Protein AF-A0A382UPN0-F1 (afdb_monomer)

Solvent-accessible surface area (backbone atoms only — not comparable to full-atom values): 11086 Å² total; per-residue (Å²): 132,81,81,80,66,84,75,51,24,25,65,75,36,57,70,68,53,29,52,51,23,53,53,45,24,55,50,50,52,52,50,46,53,52,50,27,52,54,48,32,56,50,48,56,70,36,94,56,27,68,63,51,27,52,54,44,63,39,84,70,35,41,60,53,53,52,51,48,50,54,51,45,48,54,52,18,50,55,28,20,65,40,89,86,39,72,68,43,14,53,49,12,52,51,52,37,38,57,51,47,32,60,69,45,36,40,58,52,41,42,44,65,78,72,46,59,85,62,49,61,62,51,53,52,50,52,50,50,52,50,54,49,52,42,48,50,47,35,71,72,66,65,54,82,36,69,80,45,54,64,57,52,54,53,50,50,54,51,52,52,51,52,53,51,48,28,67,77,73,69,52,83,68,62,69,66,48,52,54,53,50,52,53,50,50,50,51,50,50,40,29,51,58,18,40,46,39,62,65,31,45,57,82,46,32,77,53,94

pLDDT: mean 90.08, std 10.05, range [35.12, 97.88]

Foldseek 3Di:
DPPPPVQAALQRDPPVLVVLLVVLLVVLVVVLVVLLVVLLVPLLPDPCLVVLLCCCPPDCNVVVLVVLLVVLLVCLLCQLPDPPDPVSNVVSSVSNSNSVSSSCSNVVNCCCPPHDPCPVVVVVVVVCVLLVVLLVCCVVVVDQLLVCPVVLVVVVVVLVVVVVVCVVVVNDCPDVSVVVVVVSVSSVSNNVSSCSNHPHGSVSSSSD

Radius of gyration: 19.08 Å; Cα contacts (8 Å, |Δi|>4): 169; chains: 1; bounding box: 51×37×54 Å

Structure (mmCIF, N/CA/C/O backbone):
data_AF-A0A382UPN0-F1
#
_entry.id   AF-A0A382UPN0-F1
#
loop_
_atom_site.group_PDB
_atom_site.id
_atom_site.type_symbol
_atom_site.label_atom_id
_atom_site.label_alt_id
_atom_site.label_comp_id
_atom_site.label_asym_id
_atom_site.label_entity_id
_atom_site.label_seq_id
_atom_site.pdbx_PDB_ins_code
_atom_site.Cartn_x
_atom_site.Cartn_y
_atom_site.Cartn_z
_atom_site.occupancy
_atom_site.B_iso_or_equiv
_atom_site.auth_seq_id
_atom_site.auth_comp_id
_atom_site.auth_asym_id
_atom_site.auth_atom_id
_atom_site.pdbx_PDB_model_num
ATOM 1 N N . MET A 1 1 ? -25.983 -25.466 21.034 1.00 35.12 1 MET A N 1
ATOM 2 C CA . MET A 1 1 ? -26.386 -24.047 20.979 1.00 35.12 1 MET A CA 1
ATOM 3 C C . MET A 1 1 ? -25.133 -23.218 21.179 1.00 35.12 1 MET A C 1
ATOM 5 O O . MET A 1 1 ? -24.659 -23.136 22.300 1.00 35.12 1 MET A O 1
ATOM 9 N N . GLN A 1 2 ? -24.528 -22.721 20.099 1.00 36.72 2 GLN A N 1
ATOM 10 C CA . GLN A 1 2 ? -23.516 -21.672 20.216 1.00 36.72 2 GLN A CA 1
ATOM 11 C C . GLN A 1 2 ? -24.271 -20.398 20.586 1.00 36.72 2 GLN A C 1
ATOM 13 O O . GLN A 1 2 ? -25.186 -20.011 19.860 1.00 36.72 2 GLN A O 1
ATOM 18 N N . GLU A 1 3 ? -23.955 -19.806 21.735 1.00 38.69 3 GLU A N 1
ATOM 19 C CA . GLU A 1 3 ? -24.402 -18.454 22.049 1.00 38.69 3 GLU A CA 1
ATOM 20 C C . GLU A 1 3 ? -23.965 -17.542 20.901 1.00 38.69 3 GLU A C 1
ATOM 22 O O . GLU A 1 3 ? -22.776 -17.286 20.711 1.00 38.69 3 GLU A O 1
ATOM 27 N N . GLN A 1 4 ? -24.931 -17.058 20.120 1.00 42.97 4 GLN A N 1
ATOM 28 C CA . GLN A 1 4 ? -24.773 -15.813 19.384 1.00 42.97 4 GLN A CA 1
ATOM 29 C C . GLN A 1 4 ? -24.677 -14.709 20.437 1.00 42.97 4 GLN A C 1
ATOM 31 O O . GLN A 1 4 ? -25.659 -14.046 20.765 1.00 42.97 4 GLN A O 1
ATOM 36 N N . THR A 1 5 ? -23.488 -14.537 21.014 1.00 45.88 5 THR A N 1
ATOM 37 C CA . THR A 1 5 ? -23.128 -13.254 21.598 1.00 45.88 5 THR A CA 1
ATOM 38 C C . THR A 1 5 ? -23.290 -12.245 20.469 1.00 45.88 5 THR A C 1
ATOM 40 O O . THR A 1 5 ? -22.659 -12.377 19.422 1.00 45.88 5 THR A O 1
ATOM 43 N N . PHE A 1 6 ? -24.217 -11.297 20.627 1.00 50.31 6 PHE A N 1
ATOM 44 C CA . PHE A 1 6 ? -24.306 -10.128 19.758 1.00 50.31 6 PHE A CA 1
ATOM 45 C C . PHE A 1 6 ? -22.942 -9.436 19.823 1.00 50.31 6 PHE A C 1
ATOM 47 O O . PHE A 1 6 ? -22.629 -8.724 20.773 1.00 50.31 6 PHE A O 1
ATOM 54 N N . SER A 1 7 ? -22.079 -9.770 18.870 1.00 57.94 7 SER A N 1
ATOM 55 C CA . SER A 1 7 ? -20.687 -9.367 18.864 1.00 57.94 7 SER A CA 1
ATOM 56 C C . SER A 1 7 ? -20.655 -7.948 18.306 1.00 57.94 7 SER A C 1
ATOM 58 O O . SER A 1 7 ? -20.802 -7.756 17.098 1.00 57.94 7 SER A O 1
ATOM 60 N N . LEU A 1 8 ? -20.587 -6.958 19.195 1.00 71.50 8 LEU A N 1
ATOM 61 C CA . LEU A 1 8 ? -20.626 -5.542 18.833 1.00 71.50 8 LEU A CA 1
ATOM 62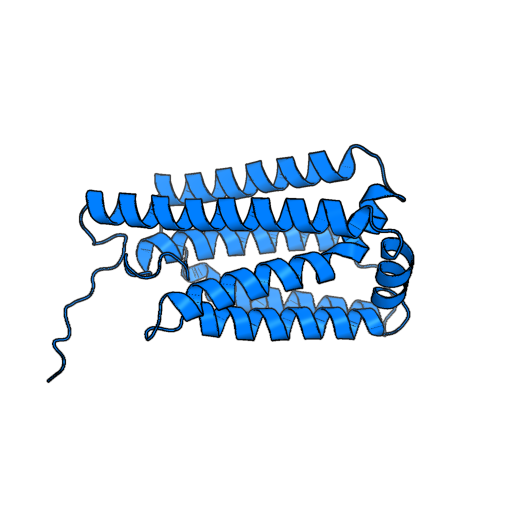 C C . LEU A 1 8 ? -19.445 -5.196 17.915 1.00 71.50 8 LEU A C 1
ATOM 64 O O . LEU A 1 8 ? -18.327 -5.680 18.106 1.00 71.50 8 LEU A O 1
ATOM 68 N N . SER A 1 9 ? -19.690 -4.348 16.915 1.00 82.25 9 SER A N 1
ATOM 69 C CA . SER A 1 9 ? -18.616 -3.774 16.100 1.00 82.25 9 SER A CA 1
ATOM 70 C C . SER A 1 9 ? -17.655 -2.961 16.980 1.00 82.25 9 SER A C 1
ATOM 72 O O . SER A 1 9 ? -17.987 -2.580 18.109 1.00 82.25 9 SER A O 1
ATOM 74 N N . ALA A 1 10 ? -16.460 -2.643 16.483 1.00 78.81 10 ALA A N 1
ATOM 75 C CA . ALA A 1 10 ? -15.532 -1.768 17.190 1.00 78.81 10 ALA A CA 1
ATOM 76 C C . ALA A 1 10 ? -16.164 -0.396 17.495 1.00 78.81 10 ALA A C 1
ATOM 78 O O . ALA A 1 10 ? -15.900 0.163 18.561 1.00 78.81 10 ALA A O 1
ATOM 79 N N . ALA A 1 11 ? -17.024 0.127 16.615 1.00 80.19 11 ALA A N 1
ATOM 80 C CA . ALA A 1 11 ? -17.762 1.371 16.823 1.00 80.19 11 ALA A CA 1
ATOM 81 C C . ALA A 1 11 ? -18.742 1.283 18.002 1.00 80.19 11 ALA A C 1
ATOM 83 O O . ALA A 1 11 ? -18.791 2.229 18.798 1.00 80.19 11 ALA A O 1
ATOM 84 N N . ASP A 1 12 ? -19.441 0.152 18.134 1.00 83.12 12 ASP A N 1
ATOM 85 C CA . ASP A 1 12 ? -20.476 -0.093 19.149 1.00 83.12 12 ASP A CA 1
ATOM 86 C C . ASP A 1 12 ? -19.921 -0.653 20.473 1.00 83.12 12 ASP A C 1
ATOM 88 O O . ASP A 1 12 ? -20.640 -0.762 21.467 1.00 83.12 12 ASP A O 1
ATOM 92 N N . SER A 1 13 ? -18.634 -1.002 20.503 1.00 84.62 13 SER A N 1
ATOM 93 C CA . SER A 1 13 ? -17.942 -1.520 21.687 1.00 84.62 13 SER A CA 1
ATOM 94 C C . SER A 1 13 ? -17.579 -0.410 22.693 1.00 84.62 13 SER A C 1
ATOM 96 O O . SER A 1 13 ? -17.431 0.760 22.315 1.00 84.62 13 SER A O 1
ATOM 98 N N . PRO A 1 14 ? -17.360 -0.743 23.985 1.00 88.88 14 PRO A N 1
ATOM 99 C CA . PRO A 1 14 ? -16.899 0.216 24.988 1.00 88.88 14 PRO A CA 1
ATOM 100 C C . PRO A 1 14 ? -15.639 0.971 24.546 1.00 88.88 14 PRO A C 1
ATOM 102 O O . PRO A 1 14 ? -14.743 0.412 23.911 1.00 88.88 14 PRO A O 1
ATOM 105 N N . ALA A 1 15 ? -15.522 2.244 24.935 1.00 87.31 15 ALA A N 1
ATOM 106 C CA . ALA A 1 15 ? -14.440 3.119 24.472 1.00 87.31 15 ALA A CA 1
ATOM 107 C C . ALA A 1 15 ? -13.030 2.552 24.732 1.00 87.31 15 ALA A C 1
ATOM 109 O O . ALA A 1 15 ? -12.141 2.726 23.899 1.00 87.31 15 ALA A O 1
ATOM 110 N N . ALA A 1 16 ? -12.837 1.853 25.856 1.00 88.12 16 ALA A N 1
ATOM 111 C CA . ALA A 1 16 ? -11.574 1.201 26.194 1.00 88.12 16 ALA A CA 1
ATOM 112 C C . ALA A 1 16 ? -11.236 0.041 25.239 1.00 88.12 16 ALA A C 1
ATOM 114 O O . ALA A 1 16 ? -10.096 -0.065 24.786 1.00 88.12 16 ALA A O 1
ATOM 115 N N . GLU A 1 17 ? -12.220 -0.790 24.883 1.00 87.38 17 GLU A N 1
ATOM 116 C CA . GLU A 1 17 ? -12.042 -1.909 23.949 1.00 87.38 17 GLU A CA 1
ATOM 117 C C . GLU A 1 17 ? -11.768 -1.413 22.530 1.00 87.38 17 GLU A C 1
ATOM 119 O O . GLU A 1 17 ? -10.824 -1.874 21.888 1.00 87.38 17 GLU A O 1
ATOM 124 N N . ARG A 1 18 ? -12.514 -0.398 22.077 1.00 86.38 18 ARG A N 1
ATOM 125 C CA . ARG A 1 18 ? -12.279 0.257 20.785 1.00 86.38 18 ARG A CA 1
ATOM 126 C C . ARG A 1 18 ? -10.874 0.856 20.699 1.00 86.38 18 ARG A C 1
ATOM 128 O O . ARG A 1 18 ? -10.177 0.651 19.709 1.00 86.38 18 ARG A O 1
ATOM 135 N N . ALA A 1 19 ? -10.434 1.575 21.733 1.00 88.06 19 ALA A N 1
ATOM 136 C CA . ALA A 1 19 ? -9.094 2.159 21.768 1.00 88.06 19 ALA A CA 1
ATOM 137 C C . ALA A 1 19 ? -7.995 1.083 21.757 1.00 88.06 19 ALA A C 1
ATOM 139 O O . ALA A 1 19 ? -6.985 1.241 21.067 1.00 88.06 19 ALA A O 1
ATOM 140 N N . ALA A 1 20 ? -8.194 -0.022 22.483 1.00 90.44 20 ALA A N 1
ATOM 141 C CA . ALA A 1 20 ? -7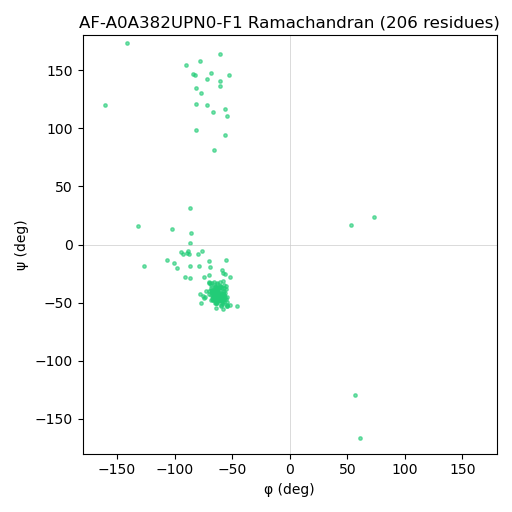.265 -1.147 22.488 1.00 90.44 20 ALA A CA 1
ATOM 142 C C . ALA A 1 20 ? -7.189 -1.841 21.119 1.00 90.44 20 ALA A C 1
ATOM 144 O O . ALA A 1 20 ? -6.086 -2.136 20.661 1.00 90.44 20 ALA A O 1
ATOM 145 N N . PHE A 1 21 ? -8.332 -2.058 20.460 1.00 90.44 21 PHE A N 1
ATOM 146 C CA . PHE A 1 21 ? -8.410 -2.604 19.105 1.00 90.44 21 PHE A CA 1
ATOM 147 C C . PHE A 1 21 ? -7.627 -1.739 18.115 1.00 90.44 21 PHE A C 1
ATOM 149 O O . PHE A 1 21 ? -6.661 -2.216 17.527 1.00 90.44 21 PHE A O 1
ATOM 156 N N . ILE A 1 22 ? -7.947 -0.443 18.042 1.00 90.38 22 ILE A N 1
ATOM 157 C CA . ILE A 1 22 ? -7.280 0.512 17.144 1.00 90.38 22 ILE A CA 1
ATOM 158 C C . ILE A 1 22 ? -5.771 0.539 17.402 1.00 90.38 22 ILE A C 1
ATOM 160 O O . ILE A 1 22 ? -4.976 0.433 16.470 1.00 90.38 22 ILE A O 1
ATOM 164 N N . ARG A 1 23 ? -5.348 0.628 18.671 1.00 91.38 23 ARG A N 1
ATOM 165 C CA . ARG A 1 23 ? -3.922 0.630 19.022 1.00 91.38 23 ARG A CA 1
ATOM 166 C C . ARG A 1 23 ? -3.219 -0.634 18.531 1.00 91.38 23 ARG A C 1
ATOM 168 O O . ARG A 1 23 ? -2.101 -0.537 18.034 1.00 91.38 23 ARG A O 1
ATOM 175 N N . LYS A 1 24 ? -3.844 -1.804 18.683 1.00 93.25 24 LYS A N 1
ATOM 176 C CA . LYS A 1 24 ? -3.275 -3.067 18.205 1.00 93.25 24 LYS A CA 1
ATOM 177 C C . LYS A 1 24 ? -3.210 -3.101 16.682 1.00 93.25 24 LYS A C 1
ATOM 179 O O . LYS A 1 24 ? -2.143 -3.412 16.171 1.00 93.25 24 LYS A O 1
ATOM 184 N N . THR A 1 25 ? -4.278 -2.746 15.973 1.00 92.31 25 THR A N 1
ATOM 185 C CA . THR A 1 25 ? -4.306 -2.711 14.500 1.00 92.31 25 THR A CA 1
ATOM 186 C C . THR A 1 25 ? -3.173 -1.847 13.943 1.00 92.31 25 THR A C 1
ATOM 188 O O . THR A 1 25 ? -2.328 -2.326 13.189 1.00 92.31 25 THR A O 1
ATOM 191 N N . TYR A 1 26 ? -3.052 -0.601 14.411 1.00 92.38 26 TYR A N 1
ATOM 192 C CA . TYR A 1 26 ? -1.993 0.293 13.936 1.00 92.38 26 TYR A CA 1
ATOM 193 C C . TYR A 1 26 ? -0.588 -0.117 14.401 1.00 92.38 26 TYR A C 1
ATOM 195 O O . TYR A 1 26 ? 0.382 0.172 13.703 1.00 92.38 26 TYR A O 1
ATOM 203 N N . ALA A 1 27 ? -0.448 -0.817 15.533 1.00 94.75 27 ALA A N 1
ATOM 204 C CA . ALA A 1 27 ? 0.837 -1.388 15.938 1.00 94.75 27 ALA A CA 1
ATOM 205 C C . ALA A 1 27 ? 1.284 -2.522 15.000 1.00 94.75 27 ALA A C 1
ATOM 207 O O . ALA A 1 27 ? 2.461 -2.579 14.644 1.00 94.75 27 ALA A O 1
ATOM 208 N N . HIS A 1 28 ? 0.361 -3.385 14.565 1.00 93.50 28 HIS A N 1
ATOM 209 C CA . HIS A 1 28 ? 0.653 -4.429 13.578 1.00 93.50 28 HIS A CA 1
ATOM 210 C C . HIS A 1 28 ? 0.987 -3.831 12.218 1.00 93.50 28 HIS A C 1
ATOM 212 O O . HIS A 1 28 ? 1.996 -4.215 11.633 1.00 93.50 28 HIS A O 1
ATOM 218 N N . LEU A 1 29 ? 0.212 -2.842 11.764 1.00 93.12 29 LEU A N 1
ATOM 219 C CA . LEU A 1 29 ? 0.502 -2.112 10.532 1.00 93.12 29 LEU A CA 1
ATOM 220 C C . LEU A 1 29 ? 1.897 -1.472 10.576 1.00 93.12 29 LEU A C 1
ATOM 222 O O . LEU A 1 29 ? 2.692 -1.665 9.662 1.00 93.12 29 LEU A O 1
ATOM 226 N N . ALA A 1 30 ? 2.228 -0.757 11.656 1.00 94.38 30 ALA A N 1
ATOM 227 C CA . ALA A 1 30 ? 3.544 -0.143 11.816 1.00 94.38 30 ALA A CA 1
ATOM 228 C C . ALA A 1 30 ? 4.670 -1.191 11.835 1.00 94.38 30 ALA A C 1
ATOM 230 O O . ALA A 1 30 ? 5.688 -1.009 11.170 1.00 94.38 30 ALA A O 1
ATOM 231 N N . GLY A 1 31 ? 4.482 -2.305 12.549 1.00 96.56 31 GLY A N 1
ATOM 232 C CA . GLY A 1 31 ? 5.442 -3.411 12.572 1.00 96.56 31 GLY A CA 1
ATOM 233 C C . GLY A 1 31 ? 5.643 -4.052 11.196 1.00 96.56 31 GLY A C 1
ATOM 234 O O . GLY A 1 31 ? 6.780 -4.288 10.794 1.00 96.56 31 GLY A O 1
ATOM 235 N N . ALA A 1 32 ? 4.558 -4.270 10.451 1.00 95.81 32 ALA A N 1
ATOM 236 C CA . ALA A 1 32 ? 4.590 -4.800 9.093 1.00 95.81 32 ALA A CA 1
ATOM 237 C C . ALA A 1 32 ? 5.323 -3.855 8.130 1.00 95.81 32 ALA A C 1
ATOM 239 O O . ALA A 1 32 ? 6.192 -4.307 7.389 1.00 95.81 32 ALA A O 1
ATOM 240 N N . LEU A 1 33 ? 5.050 -2.546 8.193 1.00 95.19 33 LEU A N 1
ATOM 241 C CA . LEU A 1 33 ? 5.735 -1.532 7.381 1.00 95.19 33 LEU A CA 1
ATOM 242 C C . LEU A 1 33 ? 7.231 -1.430 7.710 1.00 95.19 33 LEU A C 1
ATOM 244 O O . LEU A 1 33 ? 8.050 -1.284 6.803 1.00 95.19 33 LEU A O 1
ATOM 248 N N . LEU A 1 34 ? 7.609 -1.531 8.988 1.00 96.56 34 LEU A N 1
ATOM 249 C CA . LEU A 1 34 ? 9.017 -1.543 9.397 1.00 96.56 34 LEU A CA 1
ATOM 250 C C . LEU A 1 34 ? 9.739 -2.799 8.904 1.00 96.56 34 LEU A C 1
ATOM 252 O O . LEU A 1 34 ? 10.849 -2.697 8.380 1.00 96.56 34 LEU A O 1
ATOM 256 N N . LEU A 1 35 ? 9.109 -3.969 9.040 1.00 97.69 35 LEU A N 1
ATOM 257 C CA . LEU A 1 35 ? 9.658 -5.225 8.533 1.00 97.69 35 LEU A CA 1
ATOM 258 C C . LEU A 1 35 ? 9.816 -5.177 7.010 1.00 97.69 35 LEU A C 1
ATOM 260 O O . LEU A 1 35 ? 10.888 -5.493 6.503 1.00 97.69 35 LEU A O 1
ATOM 264 N N . PHE A 1 36 ? 8.781 -4.726 6.302 1.00 97.19 36 PHE A N 1
ATOM 265 C CA . PHE A 1 36 ? 8.797 -4.512 4.859 1.00 97.19 36 PHE A CA 1
ATOM 266 C C . PHE A 1 36 ? 9.954 -3.594 4.441 1.00 97.19 36 PHE A C 1
ATOM 268 O O . PHE A 1 36 ? 10.793 -3.997 3.643 1.00 97.19 36 PHE A O 1
ATOM 275 N N . THR A 1 37 ? 10.081 -2.423 5.075 1.00 95.50 37 THR A N 1
ATOM 276 C CA . THR A 1 37 ? 11.166 -1.462 4.804 1.00 95.50 37 THR A CA 1
ATOM 277 C C . THR A 1 37 ? 12.55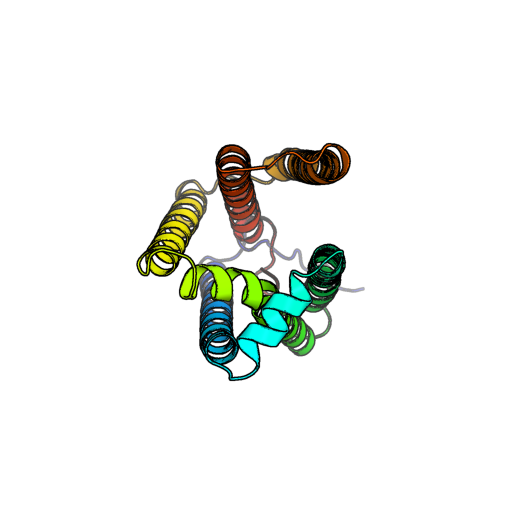1 -2.083 5.031 1.00 95.50 37 THR A C 1
ATOM 279 O O . THR A 1 37 ? 13.467 -1.884 4.234 1.00 95.50 37 THR A O 1
ATOM 282 N N . GLY A 1 38 ? 12.725 -2.853 6.111 1.00 97.12 38 GLY A N 1
ATOM 283 C CA . GLY A 1 38 ? 13.985 -3.543 6.400 1.00 97.12 38 GLY A CA 1
ATOM 284 C C . GLY A 1 38 ? 14.326 -4.622 5.366 1.00 97.12 38 GLY A C 1
ATOM 285 O O . GLY A 1 38 ? 15.478 -4.721 4.938 1.00 97.12 38 GLY A O 1
ATOM 286 N N . LEU A 1 39 ? 13.328 -5.401 4.935 1.00 97.88 39 LEU A N 1
ATOM 287 C CA . LEU A 1 39 ? 13.481 -6.409 3.884 1.00 97.88 39 LEU A CA 1
ATOM 288 C C . LEU A 1 39 ? 13.832 -5.767 2.543 1.00 97.88 39 LEU A C 1
ATOM 290 O O . LEU A 1 39 ? 14.768 -6.218 1.889 1.00 97.88 39 LEU A O 1
ATOM 294 N N . GLU A 1 40 ? 13.146 -4.698 2.151 1.00 95.56 40 GLU A N 1
ATOM 295 C CA . GLU A 1 40 ? 13.437 -3.972 0.915 1.00 95.56 40 GLU A CA 1
ATOM 296 C C . GLU A 1 40 ? 14.833 -3.355 0.923 1.00 95.56 40 GLU A C 1
ATOM 298 O O . GLU A 1 40 ? 15.573 -3.502 -0.050 1.00 95.56 40 GLU A O 1
ATOM 303 N N . TYR A 1 41 ? 15.231 -2.728 2.035 1.00 95.12 41 TYR A N 1
ATOM 304 C CA . TYR A 1 41 ? 16.582 -2.198 2.185 1.00 95.12 41 TYR A CA 1
ATOM 305 C C . TYR A 1 41 ? 17.634 -3.294 1.968 1.00 95.12 41 TYR A C 1
ATOM 307 O O . TYR A 1 41 ? 18.599 -3.087 1.229 1.00 95.12 41 TYR A O 1
ATOM 315 N N . TYR A 1 42 ? 17.433 -4.477 2.555 1.00 96.88 42 TYR A N 1
ATOM 316 C CA . TYR A 1 42 ? 18.309 -5.622 2.326 1.00 96.88 42 TYR A CA 1
ATOM 317 C C . TYR A 1 42 ? 18.276 -6.094 0.863 1.00 96.88 42 TYR A C 1
ATOM 319 O O . TYR A 1 42 ? 19.329 -6.235 0.240 1.00 96.88 42 TYR A O 1
ATOM 327 N N . LEU A 1 43 ? 17.084 -6.313 0.300 1.00 96.81 43 LEU A N 1
ATOM 328 C CA . LEU A 1 43 ? 16.895 -6.868 -1.041 1.00 96.81 43 LEU A CA 1
ATOM 329 C C . LEU A 1 43 ? 17.457 -5.959 -2.137 1.00 96.81 43 LEU A C 1
ATOM 331 O O . LEU A 1 43 ? 18.094 -6.468 -3.054 1.00 96.81 43 LEU A O 1
ATOM 335 N N . VAL A 1 44 ? 17.265 -4.640 -2.045 1.00 95.81 44 VAL A N 1
ATOM 336 C CA . VAL A 1 44 ? 17.749 -3.663 -3.039 1.00 95.81 44 VAL A CA 1
ATOM 337 C C . VAL A 1 44 ? 19.277 -3.567 -3.040 1.00 95.81 44 VAL A C 1
ATOM 339 O O . VAL A 1 44 ? 19.879 -3.407 -4.101 1.00 95.81 44 VAL A O 1
ATOM 342 N N . ASN A 1 45 ? 19.911 -3.701 -1.871 1.00 94.50 45 ASN A N 1
ATOM 343 C CA . ASN A 1 45 ? 21.369 -3.632 -1.728 1.00 94.50 45 ASN A CA 1
ATOM 344 C C . ASN A 1 45 ? 22.067 -4.992 -1.917 1.00 94.50 45 ASN A C 1
ATOM 346 O O . ASN A 1 45 ? 23.298 -5.061 -1.930 1.00 94.50 45 ASN A O 1
ATOM 350 N N . ALA A 1 46 ? 21.314 -6.083 -2.068 1.00 96.75 46 ALA A N 1
ATOM 351 C CA . ALA A 1 46 ? 21.886 -7.411 -2.225 1.00 96.75 46 ALA A CA 1
ATOM 352 C C . ALA A 1 46 ? 22.617 -7.574 -3.578 1.00 96.75 46 ALA A C 1
ATOM 354 O O . ALA A 1 46 ? 22.158 -7.065 -4.604 1.00 96.75 46 ALA A O 1
ATOM 355 N N . PRO A 1 47 ? 23.695 -8.382 -3.660 1.00 96.00 47 PRO A N 1
ATOM 356 C CA . PRO A 1 47 ? 24.422 -8.611 -4.916 1.00 96.00 47 PRO A CA 1
ATOM 357 C C . PRO A 1 47 ? 23.563 -9.187 -6.055 1.00 96.00 47 PRO A C 1
ATOM 359 O O . PRO A 1 47 ? 23.879 -9.016 -7.231 1.00 96.00 47 PRO A O 1
ATOM 362 N N . PHE A 1 48 ? 22.468 -9.879 -5.720 1.00 95.88 48 PHE A N 1
ATOM 363 C CA . PHE A 1 48 ? 21.539 -10.462 -6.690 1.00 95.88 48 PHE A CA 1
ATOM 364 C C . PHE A 1 48 ? 20.401 -9.516 -7.108 1.00 95.88 48 PHE A C 1
ATOM 366 O O . PHE A 1 48 ? 19.671 -9.859 -8.041 1.00 95.88 48 PHE A O 1
ATOM 373 N N . ALA A 1 49 ? 20.256 -8.345 -6.471 1.00 95.88 49 ALA A N 1
ATOM 374 C CA . ALA A 1 49 ? 19.125 -7.429 -6.645 1.00 95.88 49 ALA A CA 1
ATOM 375 C C . ALA A 1 49 ? 18.872 -7.095 -8.117 1.00 95.88 49 ALA A C 1
ATOM 377 O O . ALA A 1 49 ? 17.781 -7.319 -8.635 1.00 95.88 49 ALA A O 1
ATOM 378 N N . LYS A 1 50 ? 19.926 -6.665 -8.824 1.00 95.44 50 LYS A N 1
ATOM 379 C CA . LYS A 1 50 ? 19.858 -6.307 -10.245 1.00 95.44 50 LYS A CA 1
ATOM 380 C C . LYS A 1 50 ? 19.3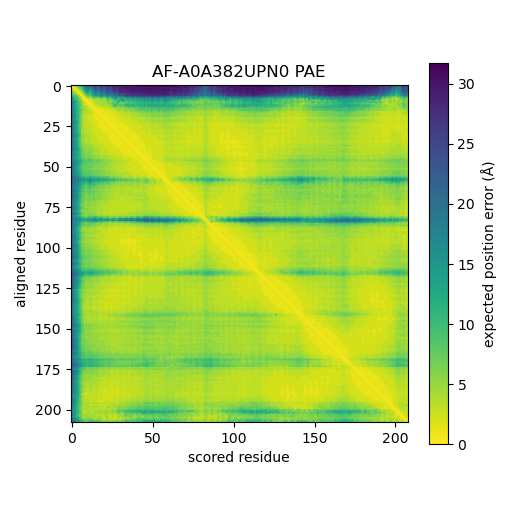71 -7.468 -11.107 1.00 95.44 50 LYS A C 1
ATOM 382 O O . LYS A 1 50 ? 18.497 -7.290 -11.949 1.00 95.44 50 LYS A O 1
ATOM 387 N N . LYS A 1 51 ? 19.942 -8.662 -10.918 1.00 96.06 51 LYS A N 1
ATOM 388 C CA . LYS A 1 51 ? 19.575 -9.844 -11.710 1.00 96.06 51 LYS A CA 1
ATOM 389 C C . LYS A 1 51 ? 18.116 -10.220 -11.463 1.00 96.06 51 LYS A C 1
ATOM 391 O O . LYS A 1 51 ? 17.399 -10.504 -12.420 1.00 96.06 51 LYS A O 1
ATOM 396 N N . LEU A 1 52 ? 17.689 -10.209 -10.201 1.00 94.94 52 LEU A N 1
ATOM 397 C CA . LEU A 1 52 ? 16.322 -10.540 -9.821 1.00 94.94 52 LEU A CA 1
ATOM 398 C C . LEU A 1 52 ? 15.328 -9.510 -10.379 1.00 94.94 52 LEU A C 1
ATOM 400 O O . LEU A 1 52 ? 14.410 -9.900 -11.093 1.00 94.94 52 LEU A O 1
ATOM 404 N N . ALA A 1 53 ? 15.582 -8.214 -10.177 1.00 94.88 53 ALA A N 1
ATOM 405 C CA . ALA A 1 53 ? 14.765 -7.125 -10.707 1.00 94.88 53 ALA A CA 1
ATOM 406 C C . ALA A 1 53 ? 14.593 -7.216 -12.233 1.00 94.88 53 ALA A C 1
ATOM 408 O O . ALA A 1 53 ? 13.468 -7.205 -12.725 1.00 94.88 53 ALA A O 1
ATOM 409 N N . MET A 1 54 ? 15.690 -7.395 -12.979 1.00 93.62 54 MET A N 1
ATOM 410 C CA . MET A 1 54 ? 15.646 -7.527 -14.443 1.00 93.62 54 MET A CA 1
ATOM 411 C C . MET A 1 54 ? 14.924 -8.800 -14.908 1.00 93.62 54 MET A C 1
ATOM 413 O O . MET A 1 54 ? 14.291 -8.802 -15.960 1.00 93.62 54 MET A O 1
ATOM 417 N N . THR A 1 55 ? 15.006 -9.892 -14.141 1.00 94.44 55 THR A N 1
ATOM 418 C CA . THR A 1 55 ? 14.280 -11.136 -14.454 1.00 94.44 55 THR A CA 1
ATOM 419 C C . THR A 1 55 ? 12.775 -10.955 -14.252 1.00 94.44 55 THR A C 1
ATOM 421 O O . THR A 1 55 ? 11.983 -11.426 -15.067 1.00 94.44 55 THR A O 1
ATOM 424 N N . MET A 1 56 ? 12.382 -10.241 -13.193 1.00 93.50 56 MET A N 1
ATOM 425 C CA . MET A 1 56 ? 10.985 -9.960 -12.851 1.00 93.50 56 MET A CA 1
ATOM 426 C C . MET A 1 56 ? 10.310 -9.004 -13.841 1.00 93.50 56 MET A C 1
ATOM 428 O O . MET A 1 56 ? 9.121 -9.152 -14.109 1.00 93.50 56 MET A O 1
ATOM 432 N N . THR A 1 57 ? 11.055 -8.054 -14.410 1.00 90.00 57 THR A N 1
ATOM 433 C CA . THR A 1 57 ? 10.535 -7.078 -15.385 1.00 90.00 57 THR A CA 1
ATOM 434 C C . THR A 1 57 ? 10.736 -7.492 -16.844 1.00 90.00 57 THR A C 1
ATOM 436 O O . THR A 1 57 ? 10.234 -6.825 -17.746 1.00 90.00 57 THR A O 1
ATOM 439 N N . GLY A 1 58 ? 11.455 -8.587 -17.105 1.00 88.00 58 GLY A N 1
ATOM 440 C CA . GLY A 1 58 ? 11.750 -9.055 -18.456 1.00 88.00 58 GLY A CA 1
ATOM 441 C C . GLY A 1 58 ? 10.571 -9.763 -19.131 1.00 88.00 58 GLY A C 1
ATOM 442 O O . GLY A 1 58 ? 9.997 -10.701 -18.581 1.00 88.00 58 GLY A O 1
ATOM 443 N N . GLY A 1 59 ? 10.248 -9.371 -20.367 1.00 84.19 59 GLY A N 1
ATOM 444 C CA . GLY A 1 59 ? 9.232 -10.040 -21.189 1.00 84.19 59 GLY A CA 1
ATOM 445 C C . GLY A 1 59 ? 7.859 -10.099 -20.509 1.00 84.19 59 GLY A C 1
ATOM 446 O O . GLY A 1 59 ? 7.356 -9.092 -20.020 1.00 84.19 59 GLY A O 1
ATOM 447 N N . TYR A 1 60 ? 7.255 -11.289 -20.461 1.00 83.00 60 TYR A N 1
ATOM 448 C CA . TYR A 1 60 ? 5.966 -11.515 -19.795 1.00 83.00 60 TYR A CA 1
ATOM 449 C C . TYR A 1 60 ? 6.087 -11.816 -18.290 1.00 83.00 60 TYR A C 1
ATOM 451 O O . TYR A 1 60 ? 5.063 -12.022 -17.638 1.00 83.00 60 TYR A O 1
ATOM 459 N N . SER A 1 61 ? 7.296 -11.824 -17.708 1.00 88.62 61 SER A N 1
ATOM 460 C CA . SER A 1 61 ? 7.498 -12.118 -16.279 1.00 88.62 61 SER A CA 1
ATOM 461 C C . SER A 1 61 ? 6.735 -11.161 -15.372 1.00 88.62 61 SER A C 1
ATOM 463 O O . SER A 1 61 ? 6.253 -11.578 -14.323 1.00 88.62 61 SER A O 1
ATOM 465 N N . TRP A 1 62 ? 6.543 -9.909 -15.795 1.00 84.12 62 TRP A N 1
ATOM 466 C CA . TRP A 1 62 ? 5.767 -8.946 -15.021 1.00 84.12 62 TRP A CA 1
ATOM 467 C C . TRP A 1 62 ? 4.321 -9.410 -14.790 1.00 84.12 62 TRP A C 1
ATOM 469 O O . TRP A 1 62 ? 3.791 -9.244 -13.698 1.00 84.12 62 TRP A O 1
ATOM 479 N N . LEU A 1 63 ? 3.701 -10.085 -15.767 1.00 83.81 63 LEU A N 1
ATOM 480 C CA . LEU A 1 63 ? 2.369 -10.673 -15.585 1.00 83.81 63 LEU A CA 1
ATOM 481 C C . LEU A 1 63 ? 2.372 -11.785 -14.534 1.00 83.81 63 LEU A C 1
ATOM 483 O O . LEU A 1 63 ? 1.417 -11.911 -13.774 1.00 83.81 63 LEU A O 1
ATOM 487 N N . ILE A 1 64 ? 3.449 -12.571 -14.468 1.00 88.31 64 ILE A N 1
ATOM 488 C CA . ILE A 1 64 ? 3.622 -13.610 -13.447 1.00 88.31 64 ILE A CA 1
ATOM 489 C C . ILE A 1 64 ? 3.783 -12.964 -12.068 1.00 88.31 64 ILE A C 1
ATOM 491 O O . ILE A 1 64 ? 3.179 -13.437 -11.111 1.00 88.31 64 ILE A O 1
ATOM 495 N N . VAL A 1 65 ? 4.539 -11.866 -11.965 1.00 88.88 65 VAL A N 1
ATOM 496 C CA . VAL A 1 65 ? 4.678 -11.090 -10.722 1.00 88.88 65 VAL A CA 1
ATOM 497 C C . VAL A 1 65 ? 3.323 -10.549 -10.267 1.00 88.88 65 VAL A C 1
ATOM 499 O O . VAL A 1 65 ? 2.972 -10.715 -9.103 1.00 88.88 65 VAL A O 1
ATOM 502 N N . LEU A 1 66 ? 2.525 -9.985 -11.179 1.00 85.56 66 LEU A N 1
ATOM 503 C CA . LEU A 1 66 ? 1.169 -9.518 -10.872 1.00 85.56 66 LEU A CA 1
ATOM 504 C C . LEU A 1 66 ? 0.237 -10.666 -10.453 1.00 85.56 66 LEU A C 1
ATOM 506 O O . LEU A 1 66 ? -0.523 -10.529 -9.497 1.00 85.56 66 LEU A O 1
ATOM 510 N N . ALA A 1 67 ? 0.309 -11.818 -11.121 1.00 87.62 67 ALA A N 1
ATOM 511 C CA . ALA A 1 67 ? -0.466 -12.994 -10.735 1.00 87.62 67 ALA A CA 1
ATOM 512 C C . ALA A 1 67 ? -0.044 -13.530 -9.355 1.00 87.62 67 ALA A C 1
ATOM 514 O O . ALA A 1 67 ? -0.898 -13.908 -8.554 1.00 87.62 67 ALA A O 1
ATOM 515 N N . ALA A 1 68 ? 1.258 -13.525 -9.052 1.00 90.12 68 ALA A N 1
ATOM 516 C CA . ALA A 1 68 ? 1.791 -13.900 -7.747 1.00 90.12 68 ALA A CA 1
ATOM 517 C C . ALA A 1 68 ? 1.352 -12.917 -6.654 1.00 90.12 68 ALA A C 1
ATOM 519 O O . ALA A 1 68 ? 0.923 -13.365 -5.596 1.00 90.12 68 ALA A O 1
ATOM 520 N N . PHE A 1 69 ? 1.376 -11.610 -6.929 1.00 89.38 69 PHE A N 1
ATOM 521 C CA . PHE A 1 69 ? 0.833 -10.568 -6.054 1.00 89.38 69 PHE A CA 1
ATOM 522 C C . PHE A 1 69 ? -0.632 -10.848 -5.699 1.00 89.38 69 PHE A C 1
ATOM 524 O O . PHE A 1 69 ? -0.980 -10.965 -4.526 1.00 89.38 69 PHE A O 1
ATOM 531 N N . MET A 1 70 ? -1.482 -11.064 -6.708 1.00 89.31 70 MET A N 1
ATOM 532 C CA . MET A 1 70 ? -2.899 -11.370 -6.487 1.00 89.31 70 MET A CA 1
ATOM 533 C C . MET A 1 70 ? -3.097 -12.680 -5.712 1.00 89.31 70 MET A C 1
ATOM 535 O O . MET A 1 70 ? -3.927 -12.748 -4.805 1.00 89.31 70 MET A O 1
ATOM 539 N N . GLY A 1 71 ? -2.340 -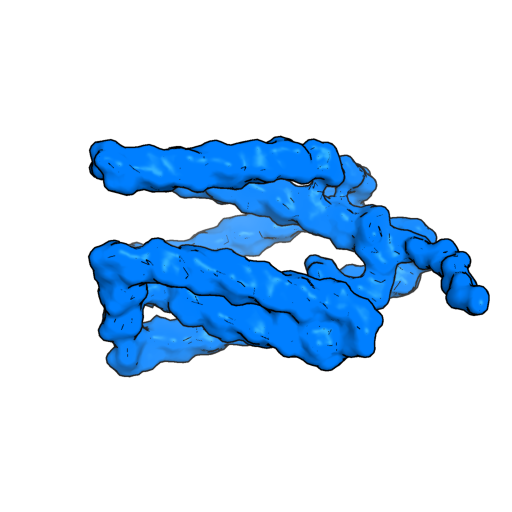13.725 -6.059 1.00 93.38 71 GLY A N 1
ATOM 540 C CA . GLY A 1 71 ? -2.442 -15.040 -5.431 1.00 93.38 71 GLY A CA 1
ATOM 541 C C . GLY A 1 71 ? -1.988 -15.040 -3.973 1.00 93.38 71 GLY A C 1
ATOM 542 O O . GLY A 1 71 ? -2.699 -15.559 -3.111 1.00 93.38 71 GLY A O 1
ATOM 543 N N . VAL A 1 72 ? -0.834 -14.437 -3.677 1.00 93.88 72 VAL A N 1
ATOM 544 C CA . VAL A 1 72 ? -0.334 -14.324 -2.303 1.00 93.88 72 VAL A CA 1
ATOM 545 C C . VAL A 1 72 ? -1.228 -13.408 -1.481 1.00 93.88 72 VAL A C 1
ATOM 547 O O . VAL A 1 72 ? -1.566 -13.784 -0.363 1.00 93.88 72 VAL A O 1
ATOM 550 N N . GLY A 1 73 ? -1.679 -12.279 -2.036 1.00 91.56 73 GLY A N 1
ATOM 551 C CA . GLY A 1 73 ? -2.641 -11.398 -1.375 1.00 91.56 73 GLY A CA 1
ATOM 552 C C . GLY A 1 73 ? -3.918 -12.139 -0.979 1.00 91.56 73 GLY A C 1
ATOM 553 O O . GLY A 1 73 ? -4.329 -12.075 0.175 1.00 91.56 73 GLY A O 1
ATOM 554 N N . TYR A 1 74 ? -4.489 -12.937 -1.888 1.00 92.12 74 TYR A N 1
ATOM 555 C CA . TYR A 1 74 ? -5.670 -13.756 -1.598 1.00 92.12 74 TYR A CA 1
ATOM 556 C C . TYR A 1 74 ? -5.428 -14.788 -0.484 1.00 92.12 74 TYR A C 1
ATOM 558 O O . TYR A 1 74 ? -6.261 -14.962 0.407 1.00 92.12 74 TYR A O 1
ATOM 566 N N . VAL A 1 75 ? -4.289 -15.489 -0.517 1.00 93.50 75 VAL A N 1
ATOM 567 C CA . VAL A 1 75 ? -3.949 -16.476 0.518 1.00 93.50 75 VAL A CA 1
ATOM 568 C C . VAL A 1 75 ? -3.719 -15.789 1.861 1.00 93.50 75 VAL A C 1
ATOM 570 O O . VAL A 1 75 ? -4.279 -16.227 2.863 1.00 93.50 75 VAL A O 1
ATOM 573 N N . ALA A 1 76 ? -2.931 -14.717 1.888 1.00 92.44 76 ALA A N 1
ATOM 574 C CA . ALA A 1 76 ? -2.636 -13.962 3.095 1.00 92.44 76 ALA A CA 1
ATOM 575 C C . ALA A 1 76 ? -3.903 -13.382 3.729 1.00 92.44 76 ALA A C 1
ATOM 577 O O . ALA A 1 76 ? -4.084 -13.535 4.934 1.00 92.44 76 ALA A O 1
ATOM 578 N N . ASP A 1 77 ? -4.804 -12.811 2.926 1.00 89.50 77 ASP A N 1
ATOM 579 C CA . ASP A 1 77 ? -6.096 -12.295 3.382 1.00 89.50 77 ASP A CA 1
ATOM 580 C C . ASP A 1 77 ? -6.957 -13.397 4.014 1.00 89.50 77 ASP A C 1
ATOM 582 O O . ASP A 1 77 ? -7.469 -13.246 5.127 1.00 89.50 77 ASP A O 1
ATOM 586 N N . ARG A 1 78 ? -7.040 -14.561 3.358 1.00 90.69 78 ARG A N 1
ATOM 587 C CA . ARG A 1 78 ? -7.775 -15.714 3.891 1.00 90.69 78 ARG A CA 1
ATOM 588 C C . ARG A 1 78 ? -7.190 -16.210 5.215 1.00 90.69 78 ARG A C 1
ATOM 590 O O . ARG A 1 78 ? -7.940 -16.640 6.092 1.00 90.69 78 ARG A O 1
ATOM 597 N N . LEU A 1 79 ? -5.864 -16.188 5.354 1.00 89.94 79 LEU A N 1
ATOM 598 C CA . LEU A 1 79 ? -5.177 -16.559 6.590 1.00 89.94 79 LEU A CA 1
ATOM 599 C C . LEU A 1 79 ? -5.398 -15.518 7.697 1.00 89.94 79 LEU A C 1
ATOM 601 O O . LEU A 1 79 ? -5.696 -15.901 8.829 1.00 89.94 79 LEU A O 1
ATOM 605 N N . ALA A 1 80 ? -5.321 -14.228 7.362 1.00 87.25 80 ALA A N 1
ATOM 606 C CA . ALA A 1 80 ? -5.573 -13.108 8.265 1.00 87.25 80 ALA A CA 1
ATOM 607 C C . ALA A 1 80 ? -7.004 -13.134 8.825 1.00 87.25 80 ALA A C 1
ATOM 609 O O . ALA A 1 80 ? -7.201 -12.937 10.020 1.00 87.25 80 ALA A O 1
ATOM 610 N N . HIS A 1 81 ? -7.991 -13.494 8.002 1.00 86.12 81 HIS A N 1
ATOM 611 C CA . HIS A 1 81 ? -9.393 -13.633 8.410 1.00 86.12 81 HIS A CA 1
ATOM 612 C C . HIS A 1 81 ? -9.748 -15.010 9.005 1.00 86.12 81 HIS A C 1
ATOM 614 O O . HIS A 1 81 ? -10.924 -15.310 9.235 1.00 86.12 81 HIS A O 1
ATOM 620 N N . SER A 1 82 ? -8.760 -15.867 9.280 1.00 82.12 82 SER A N 1
ATOM 621 C CA . SER A 1 82 ? -9.007 -17.159 9.918 1.00 82.12 82 SER A CA 1
ATOM 622 C C . SER A 1 82 ? -9.505 -16.974 11.355 1.00 82.12 82 SER A C 1
ATOM 624 O O . SER A 1 82 ? -8.770 -16.536 12.240 1.00 82.12 82 SER A O 1
ATOM 626 N N . GLN A 1 83 ? -10.755 -17.364 11.609 1.00 71.56 83 GLN A N 1
ATOM 627 C CA . GLN A 1 83 ? -11.396 -17.255 12.927 1.00 71.56 83 GLN A CA 1
ATOM 628 C C . GLN A 1 83 ? -10.922 -18.325 13.929 1.00 71.56 83 GLN A C 1
ATOM 630 O O . GLN A 1 83 ? -11.331 -18.303 15.088 1.00 71.56 83 GLN A O 1
ATOM 635 N N . SER A 1 84 ? -10.098 -19.288 13.498 1.00 64.44 84 SER A N 1
ATOM 636 C CA . SER A 1 84 ? -9.733 -20.465 14.296 1.00 64.44 84 SER A CA 1
ATOM 637 C C . SER A 1 84 ? -8.362 -20.388 14.976 1.00 64.44 84 SER A C 1
ATOM 639 O O . SER A 1 84 ? -8.104 -21.192 15.870 1.00 64.44 84 SER A O 1
ATOM 641 N N . SER A 1 85 ? -7.468 -19.468 14.583 1.00 83.19 85 SER A N 1
ATOM 642 C CA . SER A 1 85 ? -6.113 -19.393 15.153 1.00 83.19 85 SER A CA 1
ATOM 643 C C . SER A 1 85 ? -5.442 -18.037 14.927 1.00 83.19 85 SER A C 1
ATOM 645 O O . SER A 1 85 ? -5.170 -17.672 13.786 1.00 83.19 85 SER A O 1
ATOM 647 N N . GLU A 1 86 ? -5.076 -17.343 16.011 1.00 85.31 86 GLU A N 1
ATOM 648 C CA . GLU A 1 86 ? -4.267 -16.111 15.962 1.00 85.31 86 GLU A CA 1
ATOM 649 C C . GLU A 1 86 ? -2.926 -16.340 15.246 1.00 85.31 86 GLU A C 1
ATOM 651 O O . GLU A 1 86 ? -2.491 -15.509 14.452 1.00 85.31 86 GLU A O 1
ATOM 656 N N . GLY A 1 87 ? -2.300 -17.507 15.443 1.00 89.69 87 GLY A N 1
ATOM 657 C CA . GLY A 1 87 ? -1.049 -17.867 14.771 1.00 89.69 87 GLY A CA 1
ATOM 658 C C . GLY A 1 87 ? -1.172 -17.896 13.244 1.00 89.69 87 GLY A C 1
ATOM 659 O O . GLY A 1 87 ? -0.254 -17.463 12.551 1.00 89.69 87 GLY A O 1
ATOM 660 N N . MET A 1 88 ? -2.319 -18.332 12.710 1.00 89.94 88 MET A N 1
ATOM 661 C CA . MET A 1 88 ? -2.570 -18.291 11.264 1.00 89.94 88 MET A CA 1
ATOM 662 C C . MET A 1 88 ? -2.749 -16.860 10.752 1.00 89.94 88 MET A C 1
ATOM 664 O O . MET A 1 88 ? -2.322 -16.573 9.636 1.00 89.94 88 MET A O 1
ATOM 668 N N . GLN A 1 89 ? -3.308 -15.958 11.564 1.00 90.19 89 GLN A N 1
ATOM 669 C CA . GLN A 1 89 ? -3.451 -14.551 11.183 1.00 90.19 89 GLN A CA 1
ATOM 670 C C . GLN A 1 89 ? -2.078 -13.879 11.056 1.00 90.19 89 GLN A C 1
ATOM 672 O O . GLN A 1 89 ? -1.786 -13.232 10.052 1.00 90.19 89 GLN A O 1
ATOM 677 N N . TYR A 1 90 ? -1.192 -14.122 12.027 1.00 92.62 90 TYR A N 1
ATOM 678 C CA . TYR A 1 90 ? 0.195 -13.653 11.978 1.00 92.62 90 TYR A CA 1
ATOM 679 C C . TYR A 1 90 ? 1.001 -14.278 10.841 1.00 92.62 90 TYR A C 1
ATOM 681 O O . TYR A 1 90 ? 1.819 -13.595 10.225 1.00 92.62 90 TYR A O 1
ATOM 689 N N . LEU A 1 91 ? 0.765 -15.558 10.535 1.00 93.25 91 LEU A N 1
ATOM 690 C CA . LEU A 1 91 ? 1.376 -16.211 9.381 1.00 93.25 91 LEU A CA 1
ATOM 691 C C . LEU A 1 91 ? 0.929 -15.548 8.072 1.00 93.25 91 LEU A C 1
ATOM 693 O O . LEU A 1 91 ? 1.767 -15.319 7.205 1.00 93.25 91 LEU A O 1
ATOM 697 N N . GLY A 1 92 ? -0.359 -15.208 7.947 1.00 93.44 92 GLY A N 1
ATOM 698 C CA . GLY A 1 92 ? -0.894 -14.455 6.811 1.00 93.44 92 GLY A CA 1
ATOM 699 C C . GLY A 1 92 ? -0.212 -13.098 6.648 1.00 93.44 92 GLY A C 1
ATOM 700 O O . GLY A 1 92 ? 0.307 -12.802 5.573 1.00 93.44 92 GLY A O 1
ATOM 701 N N . LEU A 1 93 ? -0.124 -12.321 7.733 1.00 93.19 93 LEU A N 1
ATOM 702 C CA . LEU A 1 93 ? 0.554 -11.022 7.737 1.00 93.19 93 LEU A CA 1
ATOM 703 C C . LEU A 1 93 ? 2.038 -11.144 7.350 1.00 93.19 93 LEU A C 1
ATOM 705 O O . LEU A 1 93 ? 2.522 -10.401 6.498 1.00 93.19 93 LEU A O 1
ATOM 709 N N . GLY A 1 94 ? 2.764 -12.094 7.945 1.00 94.75 94 GLY A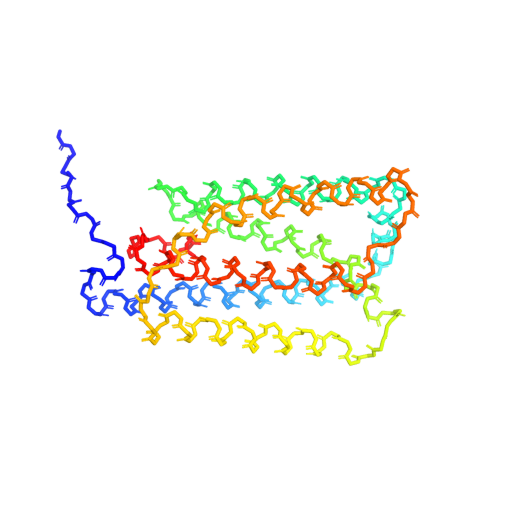 N 1
ATOM 710 C CA . GLY A 1 94 ? 4.181 -12.316 7.653 1.00 94.75 94 GLY A CA 1
ATOM 711 C C . GLY A 1 94 ? 4.428 -12.777 6.215 1.00 94.75 94 GLY A C 1
ATOM 712 O O . GLY A 1 94 ? 5.333 -12.267 5.554 1.00 94.75 94 GLY A O 1
ATOM 713 N N . LEU A 1 95 ? 3.598 -13.698 5.712 1.00 95.25 95 LEU A N 1
ATOM 714 C CA . LEU A 1 95 ? 3.631 -14.148 4.319 1.00 95.25 95 LEU A CA 1
ATOM 715 C C . LEU A 1 95 ? 3.446 -12.968 3.362 1.00 95.25 95 LEU A C 1
ATOM 717 O O . LEU A 1 95 ? 4.215 -12.839 2.409 1.00 95.25 95 LEU A O 1
ATOM 721 N N . PHE A 1 96 ? 2.456 -12.114 3.637 1.00 94.88 96 PHE A N 1
ATOM 722 C CA . PHE A 1 96 ? 2.177 -10.938 2.823 1.00 94.88 96 PHE A CA 1
ATOM 723 C C . PHE A 1 96 ? 3.380 -9.998 2.784 1.00 94.88 96 PHE A C 1
ATOM 725 O O . PHE A 1 96 ? 3.889 -9.712 1.709 1.00 94.88 96 PHE A O 1
ATOM 732 N N . VAL A 1 97 ? 3.914 -9.607 3.945 1.00 96.69 97 VAL A N 1
ATOM 733 C CA . VAL A 1 97 ? 5.059 -8.685 4.032 1.00 96.69 97 VAL A CA 1
ATOM 734 C C . VAL A 1 97 ? 6.283 -9.202 3.269 1.00 96.69 97 VAL A C 1
ATOM 736 O O . VAL A 1 97 ? 6.926 -8.443 2.542 1.00 96.69 97 VAL A O 1
ATOM 739 N N . VAL A 1 98 ? 6.607 -10.492 3.401 1.00 96.31 98 VAL A N 1
ATOM 740 C CA . VAL A 1 98 ? 7.750 -11.087 2.693 1.00 96.31 98 VAL A CA 1
ATOM 741 C C . VAL A 1 98 ? 7.512 -11.101 1.185 1.00 96.31 98 VAL A C 1
ATOM 743 O O . VAL A 1 98 ? 8.393 -10.694 0.427 1.00 96.31 98 VAL A O 1
ATOM 746 N N . ALA A 1 99 ? 6.336 -11.538 0.738 1.00 95.38 99 ALA A N 1
ATOM 747 C CA . ALA A 1 99 ? 6.024 -11.588 -0.684 1.00 95.38 99 ALA A CA 1
ATOM 748 C C . ALA A 1 99 ? 5.995 -10.193 -1.319 1.00 95.38 99 ALA A C 1
ATOM 750 O O . ALA A 1 99 ? 6.623 -9.995 -2.360 1.00 95.38 99 ALA A O 1
ATOM 751 N N . GLU A 1 100 ? 5.353 -9.224 -0.663 1.00 94.19 100 GLU A N 1
ATOM 752 C CA . GLU A 1 100 ? 5.327 -7.827 -1.095 1.00 94.19 100 GLU A CA 1
ATOM 753 C C . GLU A 1 100 ? 6.745 -7.268 -1.235 1.00 94.19 100 GLU A C 1
ATOM 755 O O . GLU A 1 100 ? 7.054 -6.654 -2.253 1.00 94.19 100 GLU A O 1
ATOM 760 N N . SER A 1 101 ? 7.650 -7.546 -0.284 1.00 95.81 101 SER A N 1
ATOM 761 C CA . SER A 1 101 ? 9.035 -7.049 -0.365 1.00 95.81 101 SER A CA 1
ATOM 762 C C . SER A 1 101 ? 9.783 -7.555 -1.608 1.00 95.81 101 SER A C 1
ATOM 764 O O . SER A 1 101 ? 10.600 -6.842 -2.190 1.00 95.81 101 SER A O 1
ATOM 766 N N . ILE A 1 102 ? 9.472 -8.773 -2.066 1.00 94.44 102 ILE A N 1
ATOM 767 C CA . ILE A 1 102 ? 10.032 -9.335 -3.300 1.00 94.44 102 ILE A CA 1
ATOM 768 C C . ILE A 1 102 ? 9.373 -8.686 -4.521 1.00 94.44 102 ILE A C 1
ATOM 770 O O . ILE A 1 102 ? 10.070 -8.320 -5.464 1.00 94.44 102 ILE A O 1
ATOM 774 N N . ILE A 1 103 ? 8.048 -8.524 -4.511 1.00 94.31 103 ILE A N 1
ATOM 775 C CA . ILE A 1 103 ? 7.273 -7.931 -5.613 1.00 94.31 103 ILE A CA 1
ATOM 776 C C . ILE A 1 103 ? 7.667 -6.466 -5.855 1.00 94.31 103 ILE A C 1
ATOM 778 O O . ILE A 1 103 ? 7.766 -6.044 -7.010 1.00 94.31 103 ILE A O 1
ATOM 782 N N . PHE A 1 104 ? 7.947 -5.711 -4.791 1.00 95.00 104 PHE A N 1
ATOM 783 C CA . PHE A 1 104 ? 8.356 -4.308 -4.867 1.00 95.00 104 PHE A CA 1
ATOM 784 C C . PHE A 1 104 ? 9.829 -4.109 -5.241 1.00 95.00 104 PHE A C 1
ATOM 786 O O . PHE A 1 104 ? 10.185 -3.039 -5.742 1.00 95.00 104 PHE A O 1
ATOM 793 N N . LEU A 1 105 ? 10.679 -5.133 -5.088 1.00 95.56 105 LEU A N 1
ATOM 794 C CA . LEU A 1 105 ? 12.104 -5.067 -5.425 1.00 95.56 105 LEU A CA 1
ATOM 795 C C . LEU A 1 105 ? 12.395 -4.424 -6.794 1.00 95.56 105 LEU A C 1
ATOM 797 O O . LEU A 1 105 ? 13.195 -3.490 -6.826 1.00 95.56 105 LEU A O 1
ATOM 801 N N . PRO A 1 106 ? 11.805 -4.850 -7.931 1.00 94.38 106 PRO A N 1
ATOM 802 C CA . PRO A 1 106 ? 12.079 -4.209 -9.217 1.00 94.38 106 PRO A CA 1
ATOM 803 C C . PRO A 1 106 ? 11.693 -2.726 -9.251 1.00 94.38 106 PRO A C 1
ATOM 805 O O . PRO A 1 106 ? 12.411 -1.935 -9.861 1.00 94.38 106 PRO A O 1
ATOM 808 N N . LEU A 1 107 ? 10.603 -2.332 -8.585 1.00 93.44 107 LEU A N 1
ATOM 809 C CA . LEU A 1 107 ? 10.146 -0.941 -8.549 1.00 93.44 107 LEU A CA 1
ATOM 810 C C . LEU A 1 107 ? 11.121 -0.069 -7.755 1.00 93.44 107 LEU A C 1
ATOM 812 O O . LEU A 1 107 ? 11.564 0.969 -8.249 1.00 93.44 107 LEU A O 1
ATOM 816 N N . LEU A 1 108 ? 11.518 -0.520 -6.563 1.00 94.94 108 LEU A N 1
ATOM 817 C CA . LEU A 1 108 ? 12.482 0.209 -5.743 1.00 94.94 108 LEU A CA 1
ATOM 818 C C . LEU A 1 108 ? 13.894 0.183 -6.311 1.00 94.94 108 LEU A C 1
ATOM 820 O O . LEU A 1 108 ? 14.607 1.177 -6.192 1.00 94.94 108 LEU A O 1
ATOM 824 N N . PHE A 1 109 ? 14.298 -0.902 -6.968 1.00 95.19 109 PHE A N 1
ATOM 825 C CA . PHE A 1 109 ? 15.572 -0.959 -7.675 1.00 95.19 109 PHE A CA 1
ATOM 826 C C . PHE A 1 109 ? 15.624 0.111 -8.775 1.00 95.19 109 PHE A C 1
ATOM 828 O O . PHE A 1 109 ? 16.589 0.873 -8.854 1.00 95.19 109 PHE A O 1
ATOM 835 N N . MET A 1 110 ? 14.562 0.234 -9.579 1.00 93.44 110 MET A N 1
ATOM 836 C CA . MET A 1 110 ? 14.465 1.291 -10.589 1.00 93.44 110 MET A CA 1
ATOM 837 C C . MET A 1 110 ? 14.470 2.689 -9.957 1.00 93.44 110 MET A C 1
ATOM 839 O O . MET A 1 110 ? 15.246 3.540 -10.383 1.00 93.44 110 MET A O 1
ATOM 843 N N . ALA A 1 111 ? 13.684 2.912 -8.902 1.00 94.25 111 ALA A N 1
ATOM 844 C CA . ALA A 1 111 ? 13.642 4.199 -8.208 1.00 94.25 111 ALA A CA 1
ATOM 845 C C . ALA A 1 111 ? 14.986 4.585 -7.559 1.00 94.25 111 ALA A C 1
ATOM 847 O O . ALA A 1 111 ? 15.329 5.761 -7.506 1.00 94.25 111 ALA A O 1
ATOM 848 N N . THR A 1 112 ? 15.761 3.607 -7.083 1.00 94.44 112 THR A N 1
ATOM 849 C CA . THR A 1 112 ? 17.046 3.841 -6.405 1.00 94.44 112 THR A CA 1
ATOM 850 C C . THR A 1 112 ? 18.171 4.146 -7.391 1.00 94.44 112 THR A C 1
ATOM 852 O O . THR A 1 112 ? 18.994 5.021 -7.137 1.00 94.44 112 THR A O 1
ATOM 855 N N . PHE A 1 113 ? 18.233 3.415 -8.508 1.00 93.69 113 PHE A N 1
ATOM 856 C CA . PHE A 1 113 ? 19.386 3.451 -9.417 1.00 93.69 113 PHE A CA 1
ATOM 857 C C . PHE A 1 113 ? 19.132 4.197 -10.733 1.00 93.69 113 PHE A C 1
ATOM 859 O O . PHE A 1 113 ? 20.084 4.483 -11.457 1.00 93.69 113 PHE A O 1
ATOM 866 N N . TYR A 1 114 ? 17.873 4.503 -11.057 1.00 93.31 114 TYR A N 1
ATOM 867 C CA . TYR A 1 114 ? 17.466 5.097 -12.337 1.00 93.31 114 TYR A CA 1
ATOM 868 C C . TYR A 1 114 ? 16.523 6.297 -12.169 1.00 93.31 114 TYR A C 1
ATOM 870 O O . TYR A 1 114 ? 15.844 6.691 -13.117 1.00 93.31 114 TYR A O 1
ATOM 878 N N . SER A 1 115 ? 16.427 6.874 -10.973 1.00 93.31 115 SER A N 1
ATOM 879 C CA . SER A 1 115 ? 15.601 8.055 -10.702 1.00 93.31 115 SER A CA 1
ATOM 880 C C . SER A 1 115 ? 16.300 9.006 -9.734 1.00 93.31 115 SER A C 1
ATOM 882 O O . SER A 1 115 ? 17.371 8.699 -9.209 1.00 93.31 115 SER A O 1
ATOM 884 N N . ASP A 1 116 ? 15.705 10.178 -9.515 1.00 91.81 116 ASP A N 1
ATOM 885 C CA . ASP A 1 116 ? 16.248 11.167 -8.589 1.00 91.81 116 ASP A CA 1
ATOM 886 C C . ASP A 1 116 ? 16.338 10.603 -7.158 1.00 91.81 116 ASP A C 1
ATOM 888 O O . ASP A 1 116 ? 15.361 10.022 -6.673 1.00 91.81 116 ASP A O 1
ATOM 892 N N . PRO A 1 117 ? 17.443 10.837 -6.419 1.00 89.81 117 PRO A N 1
ATOM 893 C CA . PRO A 1 117 ? 17.617 10.320 -5.055 1.00 89.81 117 PRO A CA 1
ATOM 894 C C . PRO A 1 117 ? 16.502 10.721 -4.075 1.00 89.81 117 PRO A C 1
ATOM 896 O O . PRO A 1 117 ? 16.253 10.035 -3.085 1.00 89.81 117 PRO A O 1
ATOM 899 N N . GLY A 1 118 ? 15.817 11.838 -4.342 1.00 93.00 118 GLY A N 1
ATOM 900 C CA . GLY A 1 118 ? 14.694 12.323 -3.538 1.00 93.00 118 GLY A CA 1
ATOM 901 C C . GLY A 1 118 ? 13.358 11.619 -3.801 1.00 93.00 118 GLY A C 1
ATOM 902 O O . GLY A 1 118 ? 12.407 11.861 -3.054 1.00 93.00 118 GLY A O 1
ATOM 903 N N . LEU A 1 119 ? 13.257 10.757 -4.822 1.00 94.31 119 LEU A N 1
ATOM 904 C CA . LEU A 1 119 ? 11.991 10.153 -5.247 1.00 94.31 119 LEU A CA 1
ATOM 905 C C . LEU A 1 119 ? 11.376 9.262 -4.159 1.00 94.31 119 LEU A C 1
ATOM 907 O O . LEU A 1 119 ? 10.211 9.447 -3.810 1.00 94.31 119 LEU A O 1
ATOM 911 N N . ILE A 1 120 ? 12.156 8.334 -3.591 1.00 93.94 120 ILE A N 1
ATOM 912 C CA . ILE A 1 120 ? 11.673 7.397 -2.562 1.00 93.94 120 ILE A CA 1
ATOM 913 C C . ILE A 1 120 ? 11.243 8.142 -1.283 1.00 93.94 120 ILE A C 1
ATOM 915 O O . ILE A 1 120 ? 10.106 7.939 -0.850 1.00 93.94 120 ILE A O 1
ATOM 919 N N . PRO A 1 121 ? 12.058 9.052 -0.700 1.00 93.94 121 PRO A N 1
ATOM 920 C CA . PRO A 1 121 ? 11.624 9.851 0.448 1.00 93.94 121 PRO A CA 1
ATOM 921 C C . PRO A 1 121 ? 10.346 10.654 0.181 1.00 93.94 121 PRO A C 1
ATOM 923 O O . PRO A 1 121 ? 9.454 10.698 1.028 1.00 93.94 121 PRO A O 1
ATOM 926 N N . THR A 1 122 ? 10.230 11.257 -1.006 1.00 94.44 122 THR A N 1
ATOM 927 C CA . THR A 1 122 ? 9.047 12.042 -1.387 1.00 94.44 122 THR A CA 1
ATOM 928 C C . THR A 1 122 ? 7.805 11.159 -1.496 1.00 94.44 122 THR A C 1
ATOM 930 O O . THR A 1 122 ? 6.762 11.505 -0.942 1.00 94.44 122 THR A O 1
ATOM 933 N N . ALA A 1 123 ? 7.908 9.995 -2.144 1.00 93.75 123 ALA A N 1
ATOM 934 C CA . ALA A 1 123 ? 6.808 9.040 -2.271 1.00 93.75 123 ALA A CA 1
ATOM 935 C C . ALA A 1 123 ? 6.350 8.496 -0.905 1.00 93.75 123 ALA A C 1
ATOM 937 O O . ALA A 1 123 ? 5.146 8.421 -0.637 1.00 93.75 123 ALA A O 1
ATOM 938 N N . GLY A 1 124 ? 7.302 8.187 -0.018 1.00 93.69 124 GLY A N 1
ATOM 939 C CA . GLY A 1 124 ? 7.022 7.762 1.353 1.00 93.69 124 GLY A CA 1
ATOM 940 C C . GLY A 1 124 ? 6.295 8.844 2.154 1.00 93.69 124 GLY A C 1
ATOM 941 O O . GLY A 1 124 ? 5.247 8.577 2.742 1.00 93.69 124 GLY A O 1
ATOM 942 N N . LEU A 1 125 ? 6.789 10.087 2.119 1.00 95.38 125 LEU A N 1
ATOM 943 C CA . LEU A 1 125 ? 6.157 11.210 2.815 1.00 95.38 125 LEU A CA 1
ATOM 944 C C . LEU A 1 125 ? 4.746 11.497 2.284 1.00 95.38 125 LEU A C 1
ATOM 946 O O . LEU A 1 125 ? 3.826 11.697 3.075 1.00 95.38 125 LEU A O 1
ATOM 950 N N . MET A 1 126 ? 4.557 11.489 0.962 1.00 95.06 126 MET A N 1
ATOM 951 C CA . MET A 1 126 ? 3.239 11.685 0.349 1.00 95.06 126 MET A CA 1
ATOM 952 C C . MET A 1 126 ? 2.252 10.596 0.770 1.00 95.06 126 MET A C 1
ATOM 954 O O . MET A 1 126 ? 1.124 10.911 1.143 1.00 95.06 126 MET A O 1
ATOM 958 N N . THR A 1 127 ? 2.685 9.333 0.789 1.00 94.69 127 THR A N 1
ATOM 959 C CA . THR A 1 127 ? 1.860 8.211 1.259 1.00 94.69 127 THR A CA 1
ATOM 960 C C . THR A 1 127 ? 1.477 8.380 2.728 1.00 94.69 127 THR A C 1
ATOM 962 O O . THR A 1 127 ? 0.303 8.248 3.072 1.00 94.69 127 THR A O 1
ATOM 965 N N . LEU A 1 128 ? 2.435 8.738 3.591 1.00 94.44 128 LEU A N 1
ATOM 966 C CA . LEU A 1 128 ? 2.184 8.967 5.017 1.00 94.44 128 LEU A CA 1
ATOM 967 C C . LEU A 1 128 ? 1.185 10.104 5.256 1.00 94.44 128 LEU A C 1
ATOM 969 O O . LEU A 1 128 ? 0.257 9.945 6.048 1.00 94.44 128 LEU A O 1
ATOM 973 N N . LEU A 1 129 ? 1.348 11.234 4.564 1.00 96.50 129 LEU A N 1
ATOM 974 C CA . LEU A 1 129 ? 0.440 12.375 4.690 1.00 96.50 129 LEU A CA 1
ATOM 975 C C . LEU A 1 129 ? -0.965 12.039 4.180 1.00 96.50 129 LEU A C 1
ATOM 977 O O . LEU A 1 129 ? -1.948 12.377 4.838 1.00 96.50 129 LEU A O 1
ATOM 981 N N . LEU A 1 130 ? -1.065 11.342 3.045 1.00 96.06 130 LEU A N 1
ATOM 982 C CA . LEU A 1 130 ? -2.340 10.927 2.467 1.00 96.06 130 LEU A CA 1
ATOM 983 C C . LEU A 1 130 ? -3.075 9.947 3.388 1.00 96.06 130 LEU A C 1
ATOM 985 O O . LEU A 1 130 ? -4.206 10.213 3.792 1.00 96.06 130 LEU A O 1
ATOM 989 N N . VAL A 1 131 ? -2.429 8.843 3.772 1.00 94.88 131 VAL A N 1
ATOM 990 C CA . VAL A 1 131 ? -3.024 7.822 4.650 1.00 94.88 131 VAL A CA 1
ATOM 991 C C . VAL A 1 131 ? -3.350 8.407 6.024 1.00 94.88 131 VAL A C 1
ATOM 993 O O . VAL A 1 131 ? -4.429 8.145 6.559 1.00 94.88 131 VAL A O 1
ATOM 996 N N . GLY A 1 132 ? -2.469 9.247 6.576 1.00 95.44 132 GLY A N 1
ATOM 997 C CA . GLY A 1 132 ? -2.701 9.948 7.836 1.00 95.44 132 GLY A CA 1
ATOM 998 C C . GLY A 1 132 ? -3.905 10.891 7.771 1.00 95.44 132 GLY A C 1
ATOM 999 O O . GLY A 1 132 ? -4.763 10.850 8.652 1.00 95.44 132 GLY A O 1
ATOM 1000 N N . GLY A 1 133 ? -4.021 11.690 6.706 1.00 96.62 133 GLY A N 1
ATOM 1001 C CA . GLY A 1 133 ? -5.147 12.604 6.492 1.00 96.62 133 GLY A CA 1
ATOM 1002 C C . GLY A 1 133 ? -6.485 11.885 6.288 1.00 96.62 133 GLY A C 1
ATOM 1003 O O . GLY A 1 133 ? -7.498 12.277 6.874 1.00 96.62 133 GLY A O 1
ATOM 1004 N N . LEU A 1 134 ? -6.499 10.798 5.512 1.00 96.19 134 LEU A N 1
ATOM 1005 C CA . LEU A 1 134 ? -7.692 9.966 5.310 1.00 96.19 134 LEU A CA 1
ATOM 1006 C C . LEU A 1 134 ? -8.111 9.268 6.604 1.00 96.19 134 LEU A C 1
ATOM 1008 O O . LEU A 1 134 ? -9.286 9.298 6.968 1.00 96.19 134 LEU A O 1
ATOM 1012 N N . THR A 1 135 ? -7.145 8.719 7.344 1.00 93.50 135 THR A N 1
ATOM 1013 C CA . THR A 1 135 ? -7.388 8.128 8.662 1.00 93.50 135 THR A CA 1
ATOM 1014 C C . THR A 1 135 ? -7.992 9.165 9.605 1.00 93.50 135 THR A C 1
ATOM 1016 O O . THR A 1 135 ? -9.062 8.939 10.165 1.00 93.50 135 THR A O 1
ATOM 1019 N N . ALA A 1 136 ? -7.381 10.348 9.726 1.00 94.81 136 ALA A N 1
ATOM 1020 C CA . ALA A 1 136 ? -7.916 11.431 10.548 1.00 94.81 136 ALA A CA 1
ATOM 1021 C C . ALA A 1 136 ? -9.345 11.815 10.129 1.00 94.81 136 ALA A C 1
ATOM 1023 O O . ALA A 1 136 ? -10.209 12.004 10.985 1.00 94.81 136 ALA A O 1
ATOM 1024 N N . THR A 1 137 ? -9.625 11.852 8.823 1.00 95.44 137 THR A N 1
ATOM 1025 C CA . THR A 1 137 ? -10.967 12.121 8.292 1.00 95.44 137 THR A CA 1
ATOM 1026 C C . THR A 1 137 ? -11.984 11.098 8.793 1.00 95.44 137 THR A C 1
ATOM 1028 O O . THR A 1 137 ? -13.031 11.498 9.303 1.00 95.44 137 THR A O 1
ATOM 1031 N N . VAL A 1 138 ? -11.692 9.795 8.724 1.00 94.38 138 VAL A N 1
ATOM 1032 C CA . VAL A 1 138 ? -12.594 8.747 9.242 1.00 94.38 138 VAL A CA 1
ATOM 1033 C C . VAL A 1 138 ? -12.826 8.911 10.743 1.00 94.38 138 VAL A C 1
ATOM 1035 O O . VAL A 1 138 ? -13.968 8.880 11.198 1.00 94.38 138 VAL A O 1
ATOM 1038 N N . PHE A 1 139 ? -11.765 9.141 11.515 1.00 90.31 139 PHE A N 1
ATOM 1039 C CA . PHE A 1 139 ? -11.848 9.237 12.974 1.00 90.31 139 PHE A CA 1
ATOM 1040 C C . PHE A 1 139 ? -12.608 10.480 13.457 1.00 90.31 139 PHE A C 1
ATOM 1042 O O . PHE A 1 139 ? -13.345 10.409 14.445 1.00 90.31 139 PHE A O 1
ATOM 1049 N N . ILE A 1 140 ? -12.446 11.612 12.766 1.00 93.81 140 ILE A N 1
ATOM 1050 C CA . ILE A 1 140 ? -13.116 12.875 13.096 1.00 93.81 140 ILE A CA 1
ATOM 1051 C C . ILE A 1 140 ? -14.574 12.839 12.638 1.00 93.81 140 ILE A C 1
ATOM 1053 O O . ILE A 1 140 ? -15.473 13.137 13.423 1.00 93.81 140 ILE A O 1
ATOM 1057 N N . THR A 1 141 ? -14.817 12.472 11.376 1.00 94.00 141 THR A N 1
ATOM 1058 C CA . THR A 1 141 ? -16.169 12.504 10.796 1.00 94.00 141 THR A CA 1
ATOM 1059 C C . THR A 1 141 ? -17.048 11.367 11.300 1.00 94.00 141 THR A C 1
ATOM 1061 O O . THR A 1 141 ? -18.267 11.517 11.319 1.00 94.00 141 THR A O 1
ATOM 1064 N N . LYS A 1 142 ? -16.443 10.232 11.684 1.00 90.19 142 LYS A N 1
ATOM 1065 C CA . LYS A 1 142 ? -17.118 8.983 12.072 1.00 90.19 142 LYS A CA 1
ATOM 1066 C C . LYS A 1 142 ? -18.116 8.479 11.028 1.00 90.19 142 LYS A C 1
ATOM 1068 O O . LYS A 1 142 ? -18.969 7.654 11.341 1.00 90.19 142 LYS A O 1
ATOM 1073 N N . LYS A 1 143 ? -18.024 8.971 9.791 1.00 91.38 143 LYS A N 1
ATOM 1074 C CA . LYS A 1 143 ? -18.913 8.581 8.703 1.00 91.38 143 LYS A CA 1
ATOM 1075 C C . LYS A 1 143 ? -18.582 7.160 8.257 1.00 91.38 143 LYS A C 1
ATOM 1077 O O . LYS A 1 143 ? -17.412 6.773 8.224 1.00 91.38 143 LYS A O 1
ATOM 1082 N N . ASP A 1 144 ? -19.620 6.404 7.926 1.00 92.62 144 ASP A N 1
ATOM 1083 C CA . ASP A 1 144 ? -19.483 5.129 7.236 1.00 92.62 144 ASP A CA 1
ATOM 1084 C C . ASP A 1 144 ? -19.315 5.374 5.725 1.00 92.62 144 ASP A C 1
ATOM 1086 O O . ASP A 1 144 ? -20.146 6.023 5.076 1.00 92.62 144 ASP A O 1
ATOM 1090 N N . PHE A 1 145 ? -18.193 4.903 5.184 1.00 94.88 145 PHE A N 1
ATOM 1091 C CA . PHE A 1 145 ? -17.830 4.994 3.772 1.00 94.88 145 PHE A CA 1
ATOM 1092 C C . PHE A 1 145 ? -18.054 3.678 3.012 1.00 94.88 145 PHE A C 1
ATOM 1094 O O . PHE A 1 145 ? -17.617 3.564 1.867 1.00 94.88 145 PHE A O 1
ATOM 1101 N N . SER A 1 146 ? -18.779 2.715 3.586 1.00 93.31 146 SER A N 1
ATOM 1102 C CA . SER A 1 146 ? -19.117 1.426 2.966 1.00 93.31 146 SER A CA 1
ATOM 1103 C C . SER A 1 146 ? -19.751 1.552 1.568 1.00 93.31 146 SER A C 1
ATOM 1105 O O . SER A 1 146 ? -19.521 0.707 0.700 1.00 93.31 146 SER A O 1
ATOM 1107 N N . PHE A 1 147 ? -20.448 2.661 1.281 1.00 95.00 147 PHE A N 1
ATOM 1108 C CA . PHE A 1 147 ? -20.995 2.974 -0.049 1.00 95.00 147 PHE A CA 1
ATOM 1109 C C . PHE A 1 147 ? -19.934 3.049 -1.167 1.00 95.00 147 PHE A C 1
ATOM 1111 O O . PHE A 1 147 ? -20.267 2.886 -2.342 1.00 95.00 147 PHE A O 1
ATOM 1118 N N . LEU A 1 148 ? -18.657 3.276 -0.828 1.00 95.50 148 LEU A N 1
ATOM 1119 C CA . LEU A 1 148 ? -17.554 3.282 -1.792 1.00 95.50 148 LEU A CA 1
ATOM 1120 C C . LEU A 1 148 ? -17.249 1.891 -2.354 1.00 95.50 148 LEU A C 1
ATOM 1122 O O . LEU A 1 148 ? -16.658 1.813 -3.427 1.00 95.50 148 LEU A O 1
ATOM 1126 N N . GLY A 1 149 ? -17.666 0.805 -1.693 1.00 93.62 149 GLY A N 1
ATOM 1127 C CA . GLY A 1 149 ? -17.320 -0.560 -2.102 1.00 93.62 149 GLY A CA 1
ATOM 1128 C C . GLY A 1 149 ? -17.692 -0.872 -3.557 1.00 93.62 149 GLY A C 1
ATOM 1129 O O . GLY A 1 149 ? -16.865 -1.378 -4.316 1.00 93.62 149 GLY A O 1
ATOM 1130 N N . GLY A 1 150 ? -18.898 -0.487 -3.989 1.00 94.88 150 GLY A N 1
ATOM 1131 C CA . GLY A 1 150 ? -19.333 -0.665 -5.381 1.00 94.88 150 GLY A CA 1
ATOM 1132 C C . GLY A 1 150 ? -18.533 0.184 -6.377 1.00 94.88 150 GLY A C 1
ATOM 1133 O O . GLY A 1 150 ? -18.131 -0.310 -7.429 1.00 94.88 150 GLY A O 1
ATOM 1134 N N . ILE A 1 151 ? -18.243 1.442 -6.024 1.00 96.06 151 ILE A N 1
ATOM 1135 C CA . ILE A 1 151 ? -17.454 2.367 -6.857 1.00 96.06 151 ILE A CA 1
ATOM 1136 C C . ILE A 1 151 ? -16.024 1.842 -7.030 1.00 96.06 151 ILE A C 1
ATOM 1138 O O . ILE A 1 151 ? -15.502 1.825 -8.144 1.00 96.06 151 ILE A O 1
ATOM 1142 N N . LEU A 1 152 ? -15.406 1.374 -5.943 1.00 96.31 152 LEU A N 1
ATOM 1143 C CA . LEU A 1 152 ? -14.059 0.810 -5.954 1.00 96.31 152 LEU A CA 1
ATOM 1144 C C . LEU A 1 152 ? -14.001 -0.494 -6.755 1.00 96.31 152 LEU A C 1
ATOM 1146 O O . LEU A 1 152 ? -13.074 -0.688 -7.535 1.00 96.31 152 LEU A O 1
ATOM 1150 N N . SER A 1 153 ? -15.009 -1.361 -6.630 1.00 94.50 153 SER A N 1
ATOM 1151 C CA . SER A 1 153 ? -15.076 -2.599 -7.413 1.00 94.50 153 SER A CA 1
ATOM 1152 C C . SER A 1 153 ? -15.135 -2.317 -8.919 1.00 94.50 153 SER A C 1
ATOM 1154 O O . SER A 1 153 ? -14.348 -2.875 -9.684 1.00 94.50 153 SER A O 1
ATOM 1156 N N . ILE A 1 154 ? -15.998 -1.391 -9.350 1.00 96.44 154 ILE A N 1
ATOM 1157 C CA . ILE A 1 154 ? -16.079 -0.980 -10.760 1.00 96.44 154 ILE A CA 1
ATOM 1158 C C . ILE A 1 154 ? -14.761 -0.335 -11.207 1.00 96.44 154 ILE A C 1
ATOM 1160 O O . ILE A 1 154 ? -14.228 -0.693 -12.257 1.00 96.44 154 ILE A O 1
ATOM 1164 N N . GLY A 1 155 ? -14.207 0.578 -10.403 1.00 95.50 155 GLY A N 1
ATOM 1165 C CA . GLY A 1 155 ? -12.944 1.253 -10.704 1.00 95.50 155 GLY A CA 1
ATOM 1166 C C . GLY A 1 155 ? -11.772 0.282 -10.878 1.00 95.50 155 GLY A C 1
ATOM 1167 O O . GLY A 1 155 ? -10.969 0.464 -11.790 1.00 95.50 155 GLY A O 1
ATOM 1168 N N . PHE A 1 156 ? -11.721 -0.794 -10.088 1.00 92.50 156 PHE A N 1
ATOM 1169 C CA . PHE A 1 156 ? -10.725 -1.856 -10.230 1.00 92.50 156 PHE A CA 1
ATOM 1170 C C . PHE A 1 156 ? -10.817 -2.560 -11.592 1.00 92.50 156 PHE A C 1
ATOM 1172 O O . PHE A 1 156 ? -9.808 -2.700 -12.284 1.00 92.50 156 PHE A O 1
ATOM 1179 N N . PHE A 1 157 ? -12.022 -2.953 -12.021 1.00 93.81 157 PHE A N 1
ATOM 1180 C CA . PHE A 1 157 ? -12.211 -3.578 -13.334 1.00 93.81 157 PHE A CA 1
ATOM 1181 C C . PHE A 1 157 ? -11.897 -2.623 -14.489 1.00 93.81 157 PHE A C 1
ATOM 1183 O O . PHE A 1 157 ? -11.308 -3.045 -15.485 1.00 93.81 157 PHE A O 1
ATOM 1190 N N . VAL A 1 158 ? -12.229 -1.335 -14.351 1.00 95.44 158 VAL A N 1
ATOM 1191 C CA . VAL A 1 158 ? -11.862 -0.306 -15.335 1.00 95.44 158 VAL A CA 1
ATOM 1192 C C . VAL A 1 158 ? -10.341 -0.152 -15.421 1.00 95.44 158 VAL A C 1
ATOM 1194 O O . VAL A 1 158 ? -9.798 -0.138 -16.526 1.00 95.44 158 VAL A O 1
ATOM 1197 N N . ALA A 1 159 ? -9.642 -0.093 -14.284 1.00 93.44 159 ALA A N 1
ATOM 1198 C CA . ALA A 1 159 ? -8.184 -0.003 -14.242 1.00 93.44 159 ALA A CA 1
ATOM 1199 C C . ALA A 1 159 ? -7.520 -1.221 -14.904 1.00 93.44 159 ALA A C 1
ATOM 1201 O O . ALA A 1 159 ? -6.638 -1.053 -15.746 1.00 93.44 159 ALA A O 1
ATOM 1202 N N . LEU A 1 160 ? -7.990 -2.436 -14.596 1.00 90.44 160 LEU A N 1
ATOM 1203 C CA . LEU A 1 160 ? -7.517 -3.662 -15.245 1.00 90.44 160 LEU A CA 1
ATOM 1204 C C . LEU A 1 160 ? -7.765 -3.647 -16.756 1.00 90.44 160 LEU A C 1
ATOM 1206 O O . LEU A 1 160 ? -6.852 -3.941 -17.526 1.00 90.44 160 LEU A O 1
ATOM 1210 N N . GLY A 1 161 ? -8.970 -3.271 -17.191 1.00 91.62 161 GLY A N 1
ATOM 1211 C CA . GLY A 1 161 ? -9.294 -3.150 -18.612 1.00 91.62 161 GLY A CA 1
ATOM 1212 C C . GLY A 1 161 ? -8.375 -2.159 -19.329 1.00 91.62 161 GLY A C 1
ATOM 1213 O O . GLY A 1 161 ? -7.897 -2.443 -20.425 1.00 91.62 161 GLY A O 1
ATOM 1214 N N . PHE A 1 162 ? -8.057 -1.032 -18.690 1.00 93.38 162 PHE A N 1
ATOM 1215 C CA . PHE A 1 162 ? -7.163 -0.026 -19.257 1.00 93.38 162 PHE A CA 1
ATOM 1216 C C . PHE A 1 162 ? -5.708 -0.513 -19.364 1.00 93.38 162 PHE A C 1
ATOM 1218 O O . PHE A 1 162 ? -5.075 -0.276 -20.392 1.00 93.38 162 PHE A O 1
ATOM 1225 N N . ILE A 1 163 ? -5.208 -1.260 -18.370 1.00 89.75 163 ILE A N 1
ATOM 1226 C CA . ILE A 1 163 ? -3.898 -1.936 -18.435 1.00 89.75 163 ILE A CA 1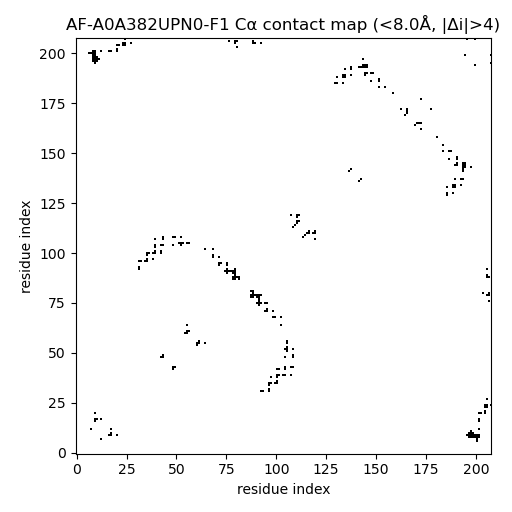
ATOM 1227 C C . ILE A 1 163 ? -3.875 -2.955 -19.586 1.00 89.75 163 ILE A C 1
ATOM 1229 O O . ILE A 1 163 ? -2.935 -2.987 -20.375 1.00 89.75 163 ILE A O 1
ATOM 1233 N N . VAL A 1 164 ? -4.919 -3.773 -19.737 1.00 88.81 164 VAL A N 1
ATOM 1234 C CA . VAL A 1 164 ? -4.993 -4.748 -20.839 1.00 88.81 164 VAL A CA 1
ATOM 1235 C C . VAL A 1 164 ? -5.013 -4.040 -22.198 1.00 88.81 164 VAL A C 1
ATOM 1237 O O . VAL A 1 164 ? -4.270 -4.424 -23.102 1.00 88.81 164 VAL A O 1
ATOM 1240 N N . CYS A 1 165 ? -5.789 -2.963 -22.342 1.00 92.75 165 CYS A N 1
ATOM 1241 C CA . CYS A 1 165 ? -5.775 -2.130 -23.544 1.00 92.75 165 CYS A CA 1
ATOM 1242 C C . CYS A 1 165 ? -4.380 -1.551 -23.820 1.00 92.75 165 CYS A C 1
ATOM 1244 O O . CYS A 1 165 ? -3.933 -1.585 -24.967 1.00 92.75 165 CYS A O 1
ATOM 1246 N N . SER A 1 166 ? -3.666 -1.069 -22.797 1.00 90.44 166 SER A N 1
ATOM 1247 C CA . SER A 1 166 ? -2.315 -0.527 -22.980 1.00 90.44 166 SER A CA 1
ATOM 1248 C C . SER A 1 166 ? -1.337 -1.587 -23.485 1.00 90.44 166 SER A C 1
ATOM 1250 O O . SER A 1 166 ? -0.470 -1.281 -24.298 1.00 90.44 166 SER A O 1
ATOM 1252 N N . MET A 1 167 ? -1.512 -2.847 -23.075 1.00 85.44 167 MET A N 1
ATOM 1253 C CA . MET A 1 167 ? -0.708 -3.971 -23.561 1.00 85.44 167 MET A CA 1
ATOM 1254 C C . MET A 1 167 ? -1.039 -4.379 -25.003 1.00 85.44 167 MET A C 1
ATOM 1256 O O . MET A 1 167 ? -0.124 -4.686 -25.762 1.00 85.44 167 ME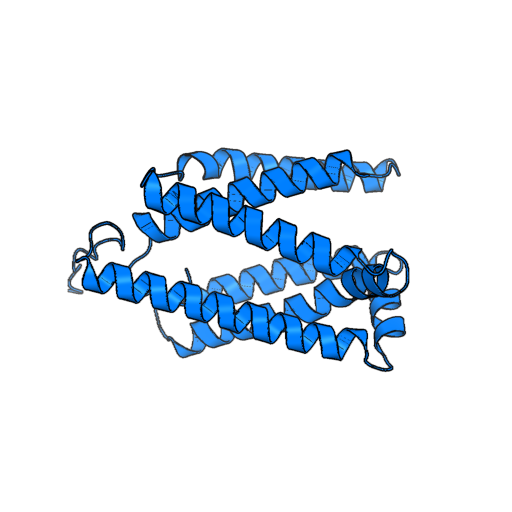T A O 1
ATOM 1260 N N . ILE A 1 168 ? -2.320 -4.382 -25.391 1.00 90.44 168 ILE A N 1
ATOM 1261 C CA . ILE A 1 168 ? -2.756 -4.773 -26.746 1.00 90.44 168 ILE A CA 1
ATOM 1262 C C . ILE A 1 168 ? -2.408 -3.691 -27.774 1.00 90.44 168 ILE A C 1
ATOM 1264 O O . ILE A 1 168 ? -1.906 -3.997 -28.853 1.00 90.44 168 ILE A O 1
ATOM 1268 N N . PHE A 1 169 ? -2.682 -2.427 -27.446 1.00 93.88 169 PHE A N 1
ATOM 1269 C CA . PHE A 1 169 ? -2.495 -1.294 -28.355 1.00 93.88 169 PHE A CA 1
ATOM 1270 C C . PHE A 1 169 ? -1.118 -0.624 -28.215 1.00 93.88 169 PHE A C 1
ATOM 1272 O O . PHE A 1 169 ? -0.774 0.232 -29.026 1.00 93.88 169 PHE A O 1
ATOM 1279 N N . GLY A 1 170 ? -0.326 -1.002 -27.206 1.00 87.31 170 GLY A N 1
ATOM 1280 C CA . GLY A 1 170 ? 1.064 -0.568 -27.042 1.00 87.31 170 GLY A CA 1
ATOM 1281 C C . GLY A 1 170 ? 1.251 0.886 -26.598 1.00 87.31 170 GLY A C 1
ATOM 1282 O O . GLY A 1 170 ? 2.306 1.462 -26.858 1.00 87.31 170 GLY A O 1
ATOM 1283 N N . PHE A 1 171 ? 0.256 1.503 -25.951 1.00 91.69 171 PHE A N 1
ATOM 1284 C CA . PHE A 1 171 ? 0.387 2.866 -25.423 1.00 91.69 171 PHE A CA 1
ATOM 1285 C C . PHE A 1 171 ? 0.911 2.882 -23.982 1.00 91.69 171 PHE A C 1
ATOM 1287 O O . PHE A 1 171 ? 0.721 1.942 -23.213 1.00 91.69 171 PHE A O 1
ATOM 1294 N N . SER A 1 172 ? 1.559 3.982 -23.594 1.00 90.81 172 SER A N 1
ATOM 1295 C CA . SER A 1 172 ? 2.003 4.193 -22.213 1.00 90.81 172 SER A CA 1
ATOM 1296 C C . SER A 1 172 ? 0.857 4.708 -21.341 1.00 90.81 172 SER A C 1
ATOM 1298 O O . SER A 1 172 ? 0.151 5.636 -21.729 1.00 90.81 172 SER A O 1
ATOM 1300 N N . LEU A 1 173 ? 0.703 4.137 -20.144 1.00 90.06 173 LEU A N 1
ATOM 1301 C CA . LEU A 1 173 ? -0.270 4.583 -19.138 1.00 90.06 173 LEU A CA 1
ATOM 1302 C C . LEU A 1 173 ? 0.079 5.977 -18.581 1.00 90.06 173 LEU A C 1
ATOM 1304 O O . LEU A 1 173 ? -0.796 6.822 -18.388 1.00 90.06 173 LEU A O 1
ATOM 1308 N N . GLY A 1 174 ? 1.375 6.229 -18.374 1.00 91.00 174 GLY A N 1
ATOM 1309 C CA . GLY A 1 174 ? 1.917 7.533 -18.000 1.00 91.00 174 GLY A CA 1
ATOM 1310 C C . GLY A 1 174 ? 1.415 8.105 -16.667 1.00 91.00 174 GLY A C 1
ATOM 1311 O O . GLY A 1 174 ? 0.811 7.429 -15.837 1.00 91.00 174 GLY A O 1
ATOM 1312 N N . LEU A 1 175 ? 1.692 9.397 -16.470 1.00 92.50 175 LEU A N 1
ATOM 1313 C CA . LEU A 1 175 ? 1.420 10.116 -15.223 1.00 92.50 175 LEU A CA 1
ATOM 1314 C C . LEU A 1 175 ? -0.072 10.170 -14.876 1.00 92.50 175 LEU A C 1
ATOM 1316 O O . LEU A 1 175 ? -0.426 9.991 -13.717 1.00 92.50 175 LEU A O 1
ATOM 1320 N N . ILE A 1 176 ? -0.941 10.396 -15.866 1.00 93.94 176 ILE A N 1
ATOM 1321 C CA . ILE A 1 176 ? -2.386 10.557 -15.640 1.00 93.94 176 ILE A CA 1
ATOM 1322 C C . ILE A 1 176 ? -2.974 9.286 -15.028 1.00 93.94 176 ILE A C 1
ATOM 1324 O O . ILE A 1 176 ? -3.683 9.363 -14.026 1.00 93.94 176 ILE A O 1
ATOM 1328 N N . PHE A 1 177 ? -2.645 8.121 -15.593 1.00 94.44 177 PHE A N 1
ATOM 1329 C CA . PHE A 1 177 ? -3.087 6.848 -15.038 1.00 94.44 177 PHE A CA 1
ATOM 1330 C C . PHE A 1 177 ? -2.578 6.667 -13.607 1.00 94.44 177 PHE A C 1
ATOM 1332 O O . PHE A 1 177 ? -3.369 6.372 -12.715 1.00 94.44 177 PHE A O 1
ATOM 1339 N N . SER A 1 178 ? -1.291 6.927 -13.359 1.00 92.56 178 SER A N 1
ATOM 1340 C CA . SER A 1 178 ? -0.717 6.847 -12.012 1.00 92.56 178 SER A CA 1
ATOM 1341 C C . SER A 1 178 ? -1.428 7.772 -11.018 1.00 92.56 178 SER A C 1
ATOM 1343 O O . SER A 1 178 ? -1.752 7.341 -9.916 1.00 92.56 178 SER A O 1
ATOM 1345 N N . SER A 1 179 ? -1.744 9.014 -11.398 1.00 93.69 179 SER A N 1
ATOM 1346 C CA . SER A 1 179 ? -2.489 9.950 -10.547 1.00 93.69 179 SER A CA 1
ATOM 1347 C C . SER A 1 179 ? -3.907 9.460 -10.238 1.00 93.69 179 SER A C 1
ATOM 1349 O O . SER A 1 179 ? -4.344 9.541 -9.090 1.00 93.69 179 SER A O 1
ATOM 1351 N N . VAL A 1 180 ? -4.614 8.906 -11.229 1.00 95.56 180 VAL A N 1
ATOM 1352 C CA . VAL A 1 180 ? -5.938 8.295 -11.023 1.00 95.56 180 VAL A CA 1
ATOM 1353 C C . VAL A 1 180 ? -5.840 7.089 -10.088 1.00 95.56 180 VAL A C 1
ATOM 1355 O O . VAL A 1 180 ? -6.666 6.951 -9.189 1.00 95.56 180 VAL A O 1
ATOM 1358 N N . MET A 1 181 ? -4.808 6.256 -10.232 1.00 9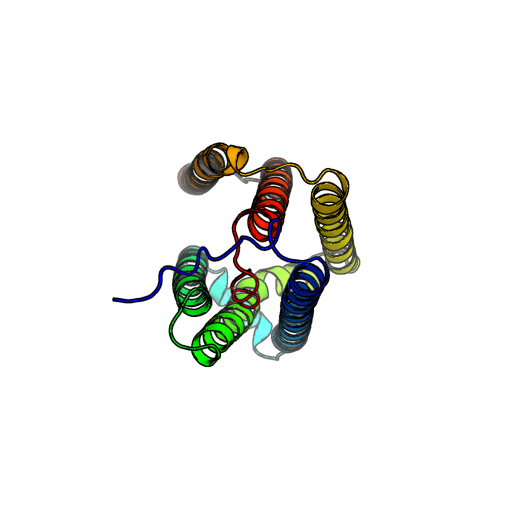6.00 181 MET A N 1
ATOM 1359 C CA . MET A 1 181 ? -4.592 5.109 -9.349 1.00 96.00 181 MET A CA 1
ATOM 1360 C C . MET A 1 181 ? -4.236 5.519 -7.916 1.00 96.00 181 MET A C 1
ATOM 1362 O O . MET A 1 181 ? -4.675 4.857 -6.979 1.00 96.00 181 MET A O 1
ATOM 1366 N N . VAL A 1 182 ? -3.523 6.632 -7.717 1.00 94.88 182 VAL A N 1
ATOM 1367 C CA . VAL A 1 182 ? -3.294 7.201 -6.377 1.00 94.88 182 VAL A CA 1
ATOM 1368 C C . VAL A 1 182 ? -4.616 7.638 -5.738 1.00 94.88 182 VAL A C 1
ATOM 1370 O O . VAL A 1 182 ? -4.850 7.344 -4.568 1.00 94.88 182 VAL A O 1
ATOM 1373 N N . LEU A 1 183 ? -5.514 8.281 -6.493 1.00 95.44 183 LEU A N 1
ATOM 1374 C CA . LEU A 1 183 ? -6.853 8.632 -6.000 1.00 95.44 183 LEU A CA 1
ATOM 1375 C C . LEU A 1 183 ? -7.708 7.391 -5.712 1.00 95.44 183 LEU A C 1
ATOM 1377 O O . LEU A 1 183 ? -8.428 7.355 -4.716 1.00 95.44 183 LEU A O 1
ATOM 1381 N N . PHE A 1 184 ? -7.612 6.365 -6.555 1.00 96.62 184 PHE A N 1
ATOM 1382 C CA . PHE A 1 184 ? -8.280 5.087 -6.335 1.00 96.62 184 PHE A CA 1
ATOM 1383 C C . PHE A 1 184 ? -7.798 4.422 -5.036 1.00 96.62 184 PHE A C 1
ATOM 1385 O O . PHE A 1 184 ? -8.618 4.041 -4.201 1.00 96.62 184 PHE A O 1
ATOM 1392 N N . ALA A 1 185 ? -6.479 4.368 -4.823 1.00 95.62 185 ALA A N 1
ATOM 1393 C CA . ALA A 1 185 ? -5.870 3.850 -3.601 1.00 95.62 185 ALA A CA 1
ATOM 1394 C C . ALA A 1 185 ? -6.240 4.692 -2.363 1.00 95.62 185 ALA A C 1
ATOM 1396 O O . ALA A 1 185 ? -6.499 4.151 -1.289 1.00 95.62 185 ALA A O 1
ATOM 1397 N N . ALA A 1 186 ? -6.338 6.018 -2.502 1.00 96.31 186 ALA A N 1
ATOM 1398 C CA . ALA A 1 186 ? -6.851 6.892 -1.448 1.00 96.31 186 ALA A CA 1
ATOM 1399 C C . ALA A 1 186 ? -8.296 6.522 -1.069 1.00 96.31 186 ALA A C 1
ATOM 1401 O O . ALA A 1 186 ? -8.625 6.388 0.111 1.00 96.31 186 ALA A O 1
ATOM 1402 N N . GLY A 1 187 ? -9.153 6.302 -2.070 1.00 96.56 187 GLY A N 1
ATOM 1403 C CA . GLY A 1 187 ? -10.525 5.844 -1.870 1.00 96.56 187 GLY A CA 1
ATOM 1404 C C . GLY A 1 187 ? -10.597 4.485 -1.170 1.00 96.56 187 GLY A C 1
ATOM 1405 O O . GLY A 1 187 ? -11.410 4.319 -0.261 1.00 96.56 187 GLY A O 1
ATOM 1406 N N . SER A 1 188 ? -9.725 3.537 -1.532 1.00 95.31 188 SER A N 1
ATOM 1407 C CA . SER A 1 188 ? -9.677 2.226 -0.876 1.00 95.31 188 SER A CA 1
ATOM 1408 C C . SER A 1 188 ? -9.198 2.313 0.570 1.00 95.31 188 SER A C 1
ATOM 1410 O O . SER A 1 188 ? -9.786 1.665 1.426 1.00 95.31 188 SER A O 1
ATOM 1412 N N . VAL A 1 189 ? -8.199 3.150 0.876 1.00 95.00 189 VAL A N 1
ATOM 1413 C CA . VAL A 1 189 ? -7.771 3.391 2.265 1.00 95.00 189 VAL A CA 1
ATOM 1414 C C . VAL A 1 189 ? -8.917 3.988 3.081 1.00 95.00 189 VAL A C 1
ATOM 1416 O O . VAL A 1 189 ? -9.209 3.493 4.164 1.00 95.00 189 VAL A O 1
ATOM 1419 N N . LEU A 1 190 ? -9.617 4.997 2.550 1.00 95.88 190 LEU A N 1
ATOM 1420 C CA . LEU A 1 190 ? -10.759 5.614 3.228 1.00 95.88 190 LEU A CA 1
ATOM 1421 C C . LEU A 1 190 ? -11.876 4.597 3.520 1.00 95.88 190 LEU A C 1
ATOM 1423 O O . LEU A 1 190 ? -12.396 4.556 4.636 1.00 95.88 190 LEU A O 1
ATOM 1427 N N . TYR A 1 191 ? -12.214 3.767 2.529 1.00 96.12 191 TYR A N 1
ATOM 1428 C CA . TYR A 1 191 ? -13.180 2.676 2.657 1.00 96.12 191 TYR A CA 1
ATOM 1429 C C . TYR A 1 191 ? -12.752 1.661 3.725 1.00 96.12 191 TYR A C 1
ATOM 1431 O O . TYR A 1 191 ? -13.511 1.390 4.655 1.00 96.12 191 TYR A O 1
ATOM 1439 N N . THR A 1 192 ? -11.522 1.150 3.646 1.00 93.44 192 THR A N 1
ATOM 1440 C CA . THR A 1 192 ? -11.018 0.133 4.575 1.00 93.44 192 THR A CA 1
ATOM 1441 C C . THR A 1 192 ? -10.925 0.674 5.999 1.00 93.44 192 THR A C 1
ATOM 1443 O O . THR A 1 192 ? -11.437 0.044 6.920 1.00 93.44 192 THR A O 1
ATOM 1446 N N . THR A 1 193 ? -10.364 1.870 6.204 1.00 92.81 193 THR A N 1
ATOM 1447 C CA . THR A 1 193 ? -10.282 2.480 7.541 1.00 92.81 193 THR A CA 1
ATOM 1448 C C . THR A 1 193 ? -11.667 2.719 8.146 1.00 92.81 193 THR A C 1
ATOM 1450 O O . THR A 1 193 ? -11.857 2.511 9.343 1.00 92.81 193 THR A O 1
ATOM 1453 N N . SER A 1 194 ? -12.655 3.115 7.337 1.00 93.44 194 SER A N 1
ATOM 1454 C CA . SER A 1 194 ? -14.041 3.257 7.796 1.00 93.44 194 SER A CA 1
ATOM 1455 C C . SER A 1 194 ? -14.654 1.913 8.197 1.00 93.44 194 SER A C 1
ATOM 1457 O O . SER A 1 194 ? -15.234 1.803 9.279 1.00 93.44 194 SER A O 1
ATOM 1459 N N . ASN A 1 195 ? -14.440 0.863 7.403 1.00 92.19 195 ASN A N 1
ATOM 1460 C CA . ASN A 1 195 ? -14.944 -0.474 7.711 1.00 92.19 195 ASN A CA 1
ATOM 1461 C C . ASN A 1 195 ? -14.306 -1.074 8.969 1.00 92.19 195 ASN A C 1
ATOM 1463 O O . ASN A 1 195 ? -15.018 -1.679 9.768 1.00 92.19 195 ASN A O 1
ATOM 1467 N N . ILE A 1 196 ? -13.002 -0.873 9.194 1.00 90.31 196 ILE A N 1
ATOM 1468 C CA . ILE A 1 196 ? -12.319 -1.288 10.434 1.00 90.31 196 ILE A CA 1
ATOM 1469 C C . ILE A 1 196 ? -13.026 -0.696 11.660 1.00 90.31 196 ILE A C 1
ATOM 1471 O O . ILE A 1 196 ? -13.177 -1.360 12.682 1.00 90.31 196 ILE A O 1
ATOM 1475 N N . MET A 1 197 ? -13.495 0.546 11.560 1.00 86.12 197 MET A N 1
ATOM 1476 C CA . MET A 1 197 ? -14.200 1.201 12.655 1.00 86.12 197 MET A CA 1
ATOM 1477 C C . MET A 1 197 ? -15.625 0.671 12.830 1.00 86.12 197 MET A C 1
ATOM 1479 O O . MET A 1 197 ? -16.026 0.406 13.959 1.00 86.12 197 MET A O 1
ATOM 1483 N N . HIS A 1 198 ? -16.385 0.519 11.744 1.00 87.88 198 HIS A N 1
ATOM 1484 C CA . HIS A 1 198 ? -17.837 0.287 11.814 1.00 87.88 198 HIS A CA 1
ATOM 1485 C C . HIS A 1 198 ? -18.271 -1.174 11.692 1.00 87.88 198 HIS A C 1
ATOM 1487 O O . HIS A 1 198 ? -19.376 -1.518 12.103 1.00 87.88 198 HIS A O 1
ATOM 1493 N N . HIS A 1 199 ? -17.430 -2.045 11.138 1.00 86.94 199 HIS A N 1
ATOM 1494 C CA . HIS A 1 199 ? -17.823 -3.410 10.775 1.00 86.94 199 HIS A CA 1
ATOM 1495 C C . HIS A 1 199 ? -16.930 -4.505 11.364 1.00 86.94 199 HIS A C 1
ATOM 1497 O O . HIS A 1 199 ? -17.367 -5.651 11.443 1.00 86.94 199 HIS A O 1
ATOM 1503 N N . TYR A 1 200 ? -15.711 -4.187 11.810 1.00 84.62 200 TYR A N 1
ATOM 1504 C CA . TYR A 1 200 ? -14.823 -5.181 12.417 1.00 84.62 200 TYR A CA 1
ATOM 1505 C C . TYR A 1 200 ? -15.121 -5.371 13.902 1.00 84.62 200 TYR A C 1
ATOM 1507 O O . TYR A 1 200 ? -15.456 -4.430 14.620 1.00 84.62 200 TYR A O 1
ATOM 1515 N N . HIS A 1 201 ? -14.943 -6.598 14.380 1.00 83.19 201 HIS A N 1
ATOM 1516 C CA . HIS A 1 201 ? -15.010 -6.924 15.797 1.00 83.19 201 HIS A CA 1
ATOM 1517 C C . HIS A 1 201 ? -13.668 -6.606 16.489 1.00 83.19 201 HIS A C 1
ATOM 1519 O O . HIS A 1 201 ? -12.616 -6.896 15.911 1.00 83.19 201 HIS A O 1
ATOM 1525 N N . PRO A 1 202 ? -13.643 -6.156 17.764 1.00 81.56 202 PRO A N 1
ATOM 1526 C CA . PRO A 1 202 ? -12.405 -5.832 18.496 1.00 81.56 202 PRO A CA 1
ATOM 1527 C C . PRO A 1 202 ? -11.338 -6.940 18.584 1.00 81.56 202 PRO A C 1
ATOM 1529 O O . PRO A 1 202 ? -10.198 -6.690 18.977 1.00 81.56 202 PRO A O 1
ATOM 1532 N N . LYS A 1 203 ? -11.688 -8.185 18.245 1.00 81.56 203 LYS A N 1
ATOM 1533 C CA . LYS A 1 203 ? -10.754 -9.322 18.220 1.00 81.56 203 LYS A CA 1
ATOM 1534 C C . LYS A 1 203 ? -10.010 -9.461 16.887 1.00 81.56 203 LYS A C 1
ATOM 1536 O O . LYS A 1 203 ? -8.946 -10.062 16.874 1.00 81.56 203 LYS A O 1
ATOM 1541 N N . GLN A 1 204 ? -10.491 -8.850 15.806 1.00 82.38 204 GLN A N 1
ATOM 1542 C CA . GLN A 1 204 ? -9.962 -9.004 14.443 1.00 82.38 204 GLN A CA 1
ATOM 1543 C C . GLN A 1 204 ? -8.801 -8.042 14.130 1.00 82.38 204 GLN A C 1
ATOM 1545 O O . GLN A 1 204 ? -8.635 -7.603 13.003 1.00 82.38 204 GLN A O 1
ATOM 1550 N N . HIS A 1 205 ? -7.995 -7.687 15.129 1.00 82.69 205 HIS A N 1
ATOM 1551 C CA . HIS A 1 205 ? -6.975 -6.634 15.043 1.00 82.69 205 HIS A CA 1
ATOM 1552 C C . HIS A 1 205 ? -5.756 -6.964 14.165 1.00 82.69 205 HIS A C 1
ATOM 1554 O O . HIS A 1 205 ? -4.977 -6.062 13.882 1.00 82.69 205 HIS A O 1
ATOM 1560 N N . VAL A 1 206 ? -5.562 -8.232 13.788 1.00 81.75 206 VAL A N 1
ATOM 1561 C CA . VAL A 1 206 ? -4.524 -8.658 12.828 1.00 81.75 206 VAL A CA 1
ATOM 1562 C C . VAL A 1 206 ? -5.066 -8.666 11.392 1.00 81.75 206 VAL A C 1
ATOM 1564 O O . VAL A 1 206 ? -4.298 -8.498 10.453 1.00 81.75 206 VAL A O 1
ATOM 1567 N N . ALA A 1 207 ? -6.378 -8.874 11.230 1.00 81.38 207 ALA A N 1
ATOM 1568 C CA . ALA A 1 207 ? -7.068 -8.899 9.939 1.00 81.38 207 ALA A CA 1
ATOM 1569 C C . ALA A 1 207 ? -7.522 -7.509 9.466 1.00 81.38 207 ALA A C 1
ATOM 1571 O O . ALA A 1 207 ? -7.679 -7.288 8.269 1.00 81.38 207 ALA A O 1
ATOM 1572 N N . ALA A 1 208 ? -7.796 -6.622 10.425 1.00 78.94 208 ALA A N 1
ATOM 1573 C CA . ALA A 1 208 ? -8.062 -5.202 10.224 1.00 78.94 208 ALA A CA 1
ATOM 1574 C C . ALA A 1 208 ? -6.805 -4.486 9.724 1.00 78.94 208 ALA A C 1
ATOM 1576 O O . ALA A 1 208 ? -6.940 -3.644 8.813 1.00 78.94 208 ALA A O 1
#

Mean predicted aligned error: 5.35 Å

Nearest PDB structures (foldseek):
  5oxo-assembly1_A  TM=2.600E-01  e=6.042E+00  Streptococcus thermophilus LMG 18311
  6eia-assembly1_A  TM=2.534E-01  e=8.804E+00  Streptococcus thermophilus
  5oxm-assembly1_A  TM=1.887E-01  e=8.804E+00  Streptococcus thermophilus LMG 18311

InterPro domains:
  IPR006214 Bax inhibitor 1-related [PF01027] (19-206)
  IPR006214 Bax inhibitor 1-related [PTHR23291] (13-207)

Organism: NCBI:txid408172

Secondary structure (DSSP, 8-state):
---------TTTS-HHHHHHHHHHHHHHHHHHHHHHHHHHHHHHHSTTHHHHHHHHHSTTHHHHHHHHHHHHHHHHHHHHT-TT-HHHHHHHHHHHHHHHHHHHHHHHHHHHHSS-TTHHHHHHHHHHHHHHHHHHHHHHH----TTHHHHHHHHHHHHHHHHHHHHHH----HHHHHHHHHHHHHHHHHHHHHHHHHT--TT-TTT-

Sequence (208 aa):
MQEQTFSLSAADSPAAERAAFIRKTYAHLAGALLLFTGLEYYLVNAPFAKKLAMTMTGGYSWLIVLAAFMGVGYVADRLAHSQSSEGMQYLGLGLFVVAESIIFLPLLFMATFYSDPGLIPTAGLMTLLLVGGLTATVFITKKDFSFLGGILSIGFFVALGFIVCSMIFGFSLGLIFSSVMVLFAAGSVLYTTSNIMHHYHPKQHVAA